Protein AF-0000000069859454 (afdb_homodimer)

InterPro domains:
  IPR001127 Phosphotransferase system, sugar-specific permease EIIA type 1 [PF00358] (13-136)
  IPR001127 Phosphotransferase system, sugar-specific permease EIIA type 1 [PS00371] (76-88)
  IPR001127 Phosphotransferase system, sugar-specific permease EIIA type 1 [PS51093] (30-134)
  IPR001127 Phosphotransferase system, sugar-specific permease EIIA type 1 [TIGR00830] (15-134)
  IPR011055 Duplicated hybrid motif [G3DSA:2.70.70.10] (3-159)
  IPR011055 Duplicated hybrid motif [SSF51261] (2-158)
  IPR050890 Phosphotransferase system EIIA component [PTHR45008] (7-153)

Solvent-accessible surface area (backbone atoms only — not comparable to full-atom values): 16640 Å² total; per-residue (Å²): 135,80,79,76,70,75,73,71,83,71,44,51,67,31,26,30,36,34,26,23,40,37,40,45,26,62,71,44,96,40,45,55,53,28,69,34,74,59,28,54,59,29,29,25,42,58,76,50,42,55,33,28,29,35,41,52,29,29,29,70,38,68,47,94,35,53,38,37,42,27,34,32,30,88,90,63,52,36,36,37,40,34,50,27,49,57,40,55,79,55,63,25,71,50,44,49,72,76,67,52,70,67,39,76,48,46,55,52,35,79,38,32,37,41,42,50,63,62,38,44,75,75,72,36,52,47,39,38,33,40,31,35,56,56,55,89,53,47,62,46,66,54,77,62,74,69,43,79,47,49,50,53,36,79,57,38,38,40,30,64,108,136,80,78,76,69,72,72,72,82,72,46,51,68,31,24,31,38,34,27,23,39,37,38,46,27,61,71,45,98,39,45,56,52,28,69,36,73,59,26,54,58,32,28,26,44,60,76,51,42,54,32,29,28,37,42,53,27,30,29,70,40,68,48,92,35,52,39,36,43,27,35,32,28,91,89,63,52,34,36,37,38,34,50,26,49,58,40,57,78,54,64,24,71,50,45,48,73,76,67,52,70,69,39,75,46,45,56,52,35,79,38,32,39,42,42,51,63,63,37,44,74,73,70,35,53,47,40,38,31,40,31,35,55,55,55,90,54,48,63,45,67,54,78,64,74,69,43,80,45,47,49,55,36,79,58,37,38,39,29,63,107

pLDDT: mean 94.21, std 13.08, range [32.59, 98.94]

Structure (mmCIF, N/CA/C/O backbone):
data_AF-0000000069859454-model_v1
#
loop_
_entity.id
_entity.type
_entity.pdbx_description
1 polymer 'PTS enzyme II, ABC component'
#
loop_
_atom_site.group_PDB
_atom_site.id
_atom_site.type_symbol
_atom_site.label_atom_id
_atom_site.label_alt_id
_atom_site.label_comp_id
_atom_site.label_asym_id
_atom_site.label_entity_id
_atom_site.label_seq_id
_atom_site.pdbx_PDB_ins_code
_atom_site.Cartn_x
_atom_site.Cartn_y
_atom_site.Cartn_z
_atom_site.occupancy
_atom_site.B_iso_or_equiv
_atom_site.auth_seq_id
_atom_site.auth_comp_id
_atom_site.auth_asym_id
_atom_site.auth_atom_id
_atom_site.pdbx_PDB_model_num
ATOM 1 N N . MET A 1 1 ? 9.961 46.844 -22.766 1 32.59 1 MET A N 1
ATOM 2 C CA . MET A 1 1 ? 10.711 45.688 -22.281 1 32.59 1 MET A CA 1
ATOM 3 C C . MET A 1 1 ? 9.914 44.938 -21.219 1 32.59 1 MET A C 1
ATOM 5 O O . MET A 1 1 ? 9.859 45.344 -20.062 1 32.59 1 MET A O 1
ATOM 9 N N . PHE A 1 2 ? 8.664 44.438 -21.469 1 39 2 PHE A N 1
ATOM 10 C CA . PHE A 1 2 ? 7.574 43.812 -20.719 1 39 2 PHE A CA 1
ATOM 11 C C . PHE A 1 2 ? 8.031 42.531 -20.031 1 39 2 PHE A C 1
ATOM 13 O O . PHE A 1 2 ? 8.43 41.594 -20.703 1 39 2 PHE A O 1
ATOM 20 N N . ASN A 1 3 ? 8.703 42.656 -18.891 1 39.91 3 ASN A N 1
ATOM 21 C CA . ASN A 1 3 ? 9.109 41.562 -18.016 1 39.91 3 ASN A CA 1
ATOM 22 C C . ASN A 1 3 ? 7.992 40.531 -17.859 1 39.91 3 ASN A C 1
ATOM 24 O O . ASN A 1 3 ? 6.977 40.812 -17.203 1 39.91 3 ASN A O 1
ATOM 28 N N . PHE A 1 4 ? 7.559 39.719 -18.922 1 41.84 4 PHE A N 1
ATOM 29 C CA . PHE A 1 4 ? 6.754 38.5 -18.859 1 41.84 4 PHE A CA 1
ATOM 30 C C . PHE A 1 4 ? 7.102 37.688 -17.609 1 41.84 4 PHE A C 1
ATOM 32 O O . PHE A 1 4 ? 8.172 37.094 -17.547 1 41.84 4 PHE A O 1
ATOM 39 N N . PHE A 1 5 ? 7.113 38.219 -16.422 1 35.72 5 PHE A N 1
ATOM 40 C CA . PHE A 1 5 ? 7.227 37.406 -15.203 1 35.72 5 PHE A CA 1
ATOM 41 C C . PHE A 1 5 ? 6.344 36.188 -15.281 1 35.72 5 PHE A C 1
ATOM 43 O O . PHE A 1 5 ? 5.117 36.281 -15.227 1 35.72 5 PHE A O 1
ATOM 50 N N . LYS A 1 6 ? 6.566 35.188 -16.219 1 42.38 6 LYS A N 1
ATOM 51 C CA . LYS A 1 6 ? 5.988 33.844 -16.141 1 42.38 6 LYS A CA 1
ATOM 52 C C . LYS A 1 6 ? 5.656 33.469 -14.695 1 42.38 6 LYS A C 1
ATOM 54 O O . LYS A 1 6 ? 6.555 33.344 -13.867 1 42.38 6 LYS A O 1
ATOM 59 N N . LYS A 1 7 ? 4.633 34.125 -14.086 1 43.56 7 LYS A N 1
ATOM 60 C CA . LYS A 1 7 ? 4.066 33.625 -12.836 1 43.56 7 LYS A CA 1
ATOM 61 C C . LYS A 1 7 ? 4.344 32.125 -12.664 1 43.56 7 LYS A C 1
ATOM 63 O O . LYS A 1 7 ? 3.955 31.328 -13.508 1 43.56 7 LYS A O 1
ATOM 68 N N . LYS A 1 8 ? 5.355 31.766 -12.086 1 48.06 8 LYS A N 1
ATOM 69 C CA . LYS A 1 8 ? 5.84 30.438 -11.742 1 48.06 8 LYS A CA 1
ATOM 70 C C . LYS A 1 8 ? 4.715 29.562 -11.18 1 48.06 8 LYS A C 1
ATOM 72 O O . LYS A 1 8 ? 4.078 29.938 -10.188 1 48.06 8 LYS A O 1
ATOM 77 N N . ASN A 1 9 ? 3.824 29.031 -11.969 1 52.88 9 ASN A N 1
ATOM 78 C CA . ASN A 1 9 ? 2.83 28.016 -11.664 1 52.88 9 ASN A CA 1
ATOM 79 C C . ASN A 1 9 ? 3.23 27.188 -10.445 1 52.88 9 ASN A C 1
ATOM 81 O O . ASN A 1 9 ? 4.039 26.266 -10.555 1 52.88 9 ASN A O 1
ATOM 85 N N . LYS A 1 10 ? 3.137 27.812 -9.227 1 72.81 10 LYS A N 1
ATOM 86 C CA . LYS A 1 10 ? 3.658 27.266 -7.973 1 72.81 10 LYS A CA 1
ATOM 87 C C . LYS A 1 10 ? 2.928 25.984 -7.582 1 72.81 10 LYS A C 1
ATOM 89 O O . LYS A 1 10 ? 1.707 25.891 -7.723 1 72.81 10 LYS A O 1
ATOM 94 N N . GLY A 1 11 ? 3.451 24.828 -7.688 1 93 11 GLY A N 1
ATOM 95 C CA . GLY A 1 11 ? 2.943 23.531 -7.262 1 93 11 GLY A CA 1
ATOM 96 C C . GLY A 1 11 ? 2.082 23.609 -6.016 1 93 11 GLY A C 1
ATOM 97 O O . GLY A 1 11 ? 1.806 24.703 -5.512 1 93 11 GLY A O 1
ATOM 98 N N . LEU A 1 12 ? 1.34 22.688 -5.68 1 98 12 LEU A N 1
ATOM 99 C CA . LEU A 1 12 ? 0.535 22.578 -4.469 1 98 12 LEU A CA 1
ATOM 100 C C . LEU A 1 12 ? 1.422 22.391 -3.24 1 98 12 LEU A C 1
ATOM 102 O O . LEU A 1 12 ? 2.213 21.453 -3.18 1 98 12 LEU A O 1
ATOM 106 N N . GLU A 1 13 ? 1.278 23.297 -2.338 1 98.25 13 GLU A N 1
ATOM 107 C CA . GLU A 1 13 ? 2.002 23.156 -1.079 1 98.25 13 GLU A CA 1
ATOM 108 C C . GLU A 1 13 ? 1.323 22.141 -0.165 1 98.25 13 GLU A C 1
ATOM 110 O O . GLU A 1 13 ? 0.109 22.203 0.043 1 98.25 13 GLU A O 1
ATOM 115 N N . VAL A 1 14 ? 2.117 21.25 0.385 1 98.75 14 VAL A N 1
ATOM 116 C CA . VAL A 1 14 ? 1.673 20.281 1.372 1 98.75 14 VAL A CA 1
ATOM 117 C C . VAL A 1 14 ? 2.326 20.562 2.721 1 98.75 14 VAL A C 1
ATOM 119 O O . VAL A 1 14 ? 3.537 20.781 2.797 1 98.75 14 VAL A O 1
ATOM 122 N N . VAL A 1 15 ? 1.513 20.609 3.754 1 98.88 15 VAL A N 1
ATOM 123 C CA . VAL A 1 15 ? 2.037 21 5.059 1 98.88 15 VAL A CA 1
ATOM 124 C C . VAL A 1 15 ? 2.111 19.766 5.973 1 98.88 15 VAL A C 1
ATOM 126 O O . VAL A 1 15 ? 1.499 18.734 5.691 1 98.88 15 VAL A O 1
ATOM 129 N N . ALA A 1 16 ? 2.91 19.859 7.055 1 98.94 16 ALA A N 1
ATOM 130 C CA . ALA A 1 16 ? 3.07 18.797 8.039 1 98.94 16 ALA A CA 1
ATOM 131 C C . ALA A 1 16 ? 1.751 18.5 8.75 1 98.94 16 ALA A C 1
ATOM 133 O O . ALA A 1 16 ? 1.024 19.422 9.133 1 98.94 16 ALA A O 1
ATOM 134 N N . VAL A 1 17 ? 1.481 17.234 8.992 1 98.94 17 VAL A N 1
ATOM 135 C CA . VAL A 1 17 ? 0.189 16.844 9.539 1 98.94 17 VAL A CA 1
ATOM 136 C C . VAL A 1 17 ? 0.266 16.797 11.07 1 98.94 17 VAL A C 1
ATOM 138 O O . VAL A 1 17 ? -0.756 16.672 11.742 1 98.94 17 VAL A O 1
ATOM 141 N N . VAL A 1 18 ? 1.425 16.875 11.586 1 98.94 18 VAL A N 1
ATOM 142 C CA . VAL A 1 18 ? 1.638 16.812 13.031 1 98.94 18 VAL A CA 1
ATOM 143 C C . VAL A 1 18 ? 2.992 17.422 13.383 1 98.94 18 VAL A C 1
ATOM 145 O O . VAL A 1 18 ? 3.891 17.484 12.539 1 98.94 18 VAL A O 1
ATOM 148 N N . ASP A 1 19 ? 3.104 17.922 14.617 1 98.88 19 ASP A N 1
ATOM 149 C CA . ASP A 1 19 ? 4.426 18.297 15.109 1 98.88 19 ASP A CA 1
ATOM 150 C C . ASP A 1 19 ? 5.328 17.078 15.242 1 98.88 19 ASP A C 1
ATOM 152 O O . ASP A 1 19 ? 4.891 16.031 15.711 1 98.88 19 ASP A O 1
ATOM 156 N N . GLY A 1 20 ? 6.566 17.203 14.805 1 98.88 20 GLY A N 1
ATOM 157 C CA . GLY A 1 20 ? 7.469 16.078 15 1 98.88 20 GLY A CA 1
ATOM 158 C C . GLY A 1 20 ? 8.688 16.125 14.094 1 98.88 20 GLY A C 1
ATOM 159 O O . GLY A 1 20 ? 9.117 17.203 13.68 1 98.88 20 GLY A O 1
ATOM 160 N N . ASP A 1 21 ? 9.367 15 13.898 1 98.94 21 ASP A N 1
ATOM 161 C CA . ASP A 1 21 ? 10.547 14.875 13.047 1 98.94 21 ASP A CA 1
ATOM 162 C C . ASP A 1 21 ? 10.188 14.242 11.711 1 98.94 21 ASP A C 1
ATOM 164 O O . ASP A 1 21 ? 9.711 13.102 11.664 1 98.94 21 ASP A O 1
ATOM 168 N N . ILE A 1 22 ? 10.43 14.977 10.672 1 98.88 22 ILE A N 1
ATOM 169 C CA . ILE A 1 22 ? 10.008 14.555 9.344 1 98.88 22 ILE A CA 1
ATOM 170 C C . ILE A 1 22 ? 11.125 13.734 8.688 1 98.88 22 ILE A C 1
ATOM 172 O O . ILE A 1 22 ? 12.305 13.953 8.969 1 98.88 22 ILE A O 1
ATOM 176 N N . MET A 1 23 ? 10.742 12.758 7.84 1 98.81 23 MET A N 1
ATOM 177 C CA . MET A 1 23 ? 11.672 11.93 7.074 1 98.81 23 MET A CA 1
ATOM 178 C C . MET A 1 23 ? 11.086 11.586 5.707 1 98.81 23 MET A C 1
ATOM 180 O O . MET A 1 23 ? 9.867 11.602 5.523 1 98.81 23 MET A O 1
ATOM 184 N N . PRO A 1 24 ? 11.984 11.336 4.727 1 98.69 24 PRO A N 1
ATOM 185 C CA . PRO A 1 24 ? 11.461 10.805 3.461 1 98.69 24 PRO A CA 1
ATOM 186 C C . PRO A 1 24 ? 10.711 9.492 3.635 1 98.69 24 PRO A C 1
ATOM 188 O O . PRO A 1 24 ? 11.023 8.719 4.543 1 98.69 24 PRO A O 1
ATOM 191 N N . ILE A 1 25 ? 9.695 9.281 2.77 1 98.44 25 ILE A N 1
ATOM 192 C CA . ILE A 1 25 ? 8.867 8.086 2.875 1 98.44 25 ILE A CA 1
ATOM 193 C C . ILE A 1 25 ? 9.742 6.836 2.742 1 98.44 25 ILE A C 1
ATOM 195 O O . ILE A 1 25 ? 9.438 5.793 3.32 1 98.44 25 ILE A O 1
ATOM 199 N N . THR A 1 26 ? 10.883 6.898 2.055 1 96.81 26 THR A N 1
ATOM 200 C CA . THR A 1 26 ? 11.797 5.785 1.831 1 96.81 26 THR A CA 1
ATOM 201 C C . THR A 1 26 ? 12.43 5.332 3.143 1 96.81 26 THR A C 1
ATOM 203 O O . THR A 1 26 ? 13.008 4.246 3.219 1 96.81 26 THR A O 1
ATOM 206 N N . ASP A 1 27 ? 12.328 6.129 4.191 1 97 27 ASP A N 1
ATOM 207 C CA . ASP A 1 27 ? 12.906 5.801 5.488 1 97 27 ASP A CA 1
ATOM 208 C C . ASP A 1 27 ? 11.906 5.055 6.367 1 97 27 ASP A C 1
ATOM 210 O O . ASP A 1 27 ? 12.258 4.578 7.445 1 97 27 ASP A O 1
ATOM 214 N N . VAL A 1 28 ? 10.633 4.973 5.922 1 96.56 28 VAL A N 1
ATOM 215 C CA . VAL A 1 28 ? 9.609 4.27 6.684 1 96.56 28 VAL A CA 1
ATOM 216 C C . VAL A 1 28 ? 9.922 2.773 6.711 1 96.56 28 VAL A C 1
ATOM 218 O O . VAL A 1 28 ? 10.281 2.191 5.684 1 96.56 28 VAL A O 1
ATOM 221 N N . LYS A 1 29 ? 9.781 2.158 7.867 1 91.81 29 LYS A N 1
ATOM 222 C CA . LYS A 1 29 ? 10.133 0.749 8.031 1 91.81 29 LYS A CA 1
ATOM 223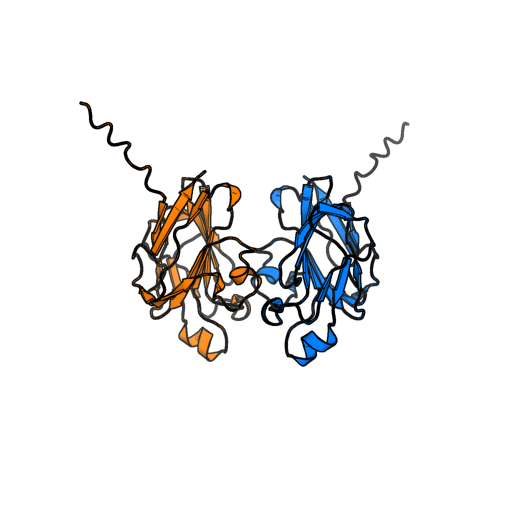 C C . LYS A 1 29 ? 8.977 -0.155 7.605 1 91.81 29 LYS A C 1
ATOM 225 O O . LYS A 1 29 ? 8.508 -0.984 8.391 1 91.81 29 LYS A O 1
ATOM 230 N N . ASP A 1 30 ? 8.547 0.008 6.52 1 93.56 30 ASP A N 1
ATOM 231 C CA . ASP A 1 30 ? 7.508 -0.777 5.863 1 93.56 30 ASP A CA 1
ATOM 232 C C . ASP A 1 30 ? 7.727 -0.825 4.355 1 93.56 30 ASP A C 1
ATOM 234 O O . ASP A 1 30 ? 7.848 0.216 3.705 1 93.56 30 ASP A O 1
ATOM 238 N N . ASP A 1 31 ? 7.684 -1.966 3.771 1 92.56 31 ASP A N 1
ATOM 239 C CA . ASP A 1 31 ? 8.078 -2.152 2.379 1 92.56 31 ASP A CA 1
ATOM 240 C C . ASP A 1 31 ? 7.156 -1.378 1.438 1 92.56 31 ASP A C 1
ATOM 242 O O . ASP A 1 31 ? 7.621 -0.749 0.485 1 92.56 31 ASP A O 1
ATOM 246 N N . VAL A 1 32 ? 5.883 -1.472 1.719 1 93.38 32 VAL A N 1
ATOM 247 C CA . VAL A 1 32 ? 4.914 -0.881 0.801 1 93.38 32 VAL A CA 1
ATOM 248 C C . VAL A 1 32 ? 5.129 0.628 0.722 1 93.38 32 VAL A C 1
ATOM 250 O O . VAL A 1 32 ? 5.129 1.206 -0.368 1 93.38 32 VAL A O 1
ATOM 253 N N . PHE A 1 33 ? 5.426 1.222 1.833 1 96.62 33 PHE A N 1
ATOM 254 C CA . PHE A 1 33 ? 5.652 2.662 1.865 1 96.62 33 PHE A CA 1
ATOM 255 C C . PHE A 1 33 ? 7.062 2.996 1.394 1 96.62 33 PHE A C 1
ATOM 257 O O . PHE A 1 33 ? 7.246 3.844 0.516 1 96.62 33 PHE A O 1
ATOM 264 N N . SER A 1 34 ? 8.062 2.338 1.865 1 95.31 34 SER A N 1
ATOM 265 C CA . SER A 1 34 ? 9.453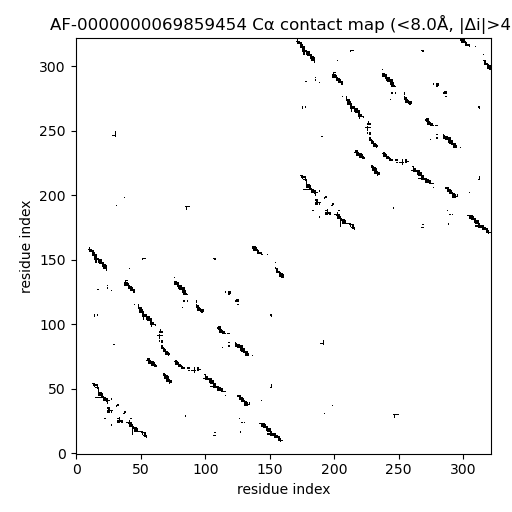 2.721 1.642 1 95.31 34 SER A CA 1
ATOM 266 C C . SER A 1 34 ? 9.844 2.566 0.175 1 95.31 34 SER A C 1
ATOM 268 O O . SER A 1 34 ? 10.742 3.254 -0.311 1 95.31 34 SER A O 1
ATOM 270 N N . THR A 1 35 ? 9.164 1.652 -0.513 1 93.19 35 THR A N 1
ATOM 271 C CA . THR A 1 35 ? 9.469 1.449 -1.925 1 93.19 35 THR A CA 1
ATOM 272 C C . THR A 1 35 ? 8.508 2.242 -2.805 1 93.19 35 THR A C 1
ATOM 274 O O . THR A 1 35 ? 8.531 2.111 -4.031 1 93.19 35 THR A O 1
ATOM 277 N N . LYS A 1 36 ? 7.605 2.951 -2.25 1 94.69 36 LYS A N 1
ATOM 278 C CA . LYS A 1 36 ? 6.664 3.852 -2.916 1 94.69 36 LYS A CA 1
ATOM 279 C C . LYS A 1 36 ? 5.68 3.074 -3.785 1 94.69 36 LYS A C 1
ATOM 281 O O . LYS A 1 36 ? 5.199 3.586 -4.797 1 94.69 36 LYS A O 1
ATOM 286 N N . MET A 1 37 ? 5.426 1.865 -3.342 1 91.31 37 MET A N 1
ATOM 287 C CA . MET A 1 37 ? 4.449 1.054 -4.066 1 91.31 37 MET A CA 1
ATOM 288 C C . MET A 1 37 ? 3.07 1.703 -4.031 1 91.31 37 MET A C 1
ATOM 290 O O . MET A 1 37 ? 2.311 1.605 -5 1 91.31 37 MET A O 1
ATOM 294 N N . LEU A 1 38 ? 2.789 2.365 -2.973 1 93.88 38 LEU A N 1
ATOM 295 C CA . LEU A 1 38 ? 1.51 3.053 -2.836 1 93.88 38 LEU A CA 1
ATOM 296 C C . LEU A 1 38 ? 1.586 4.465 -3.41 1 93.88 38 LEU A C 1
ATOM 298 O O . LEU A 1 38 ? 0.556 5.098 -3.65 1 93.88 38 LEU A O 1
ATOM 302 N N . GLY A 1 39 ? 2.721 4.945 -3.648 1 95.56 39 GLY A N 1
ATOM 303 C CA . GLY A 1 39 ? 2.961 6.316 -4.07 1 95.56 39 GLY A CA 1
ATOM 304 C C . GLY A 1 39 ? 4.062 7 -3.279 1 95.56 39 GLY A C 1
ATOM 305 O O . GLY A 1 39 ? 4.652 6.398 -2.379 1 95.56 39 GLY A O 1
ATOM 306 N N . ASP A 1 40 ? 4.371 8.328 -3.652 1 98.06 40 ASP A N 1
ATOM 307 C CA . ASP A 1 40 ? 5.422 9.117 -3.006 1 98.06 40 ASP A CA 1
ATOM 308 C C . ASP A 1 40 ? 4.859 9.914 -1.831 1 98.06 40 ASP A C 1
ATOM 310 O O . ASP A 1 40 ? 3.648 9.938 -1.611 1 98.06 40 ASP A O 1
ATOM 314 N N . GLY A 1 41 ? 5.758 10.445 -0.994 1 98.69 41 GLY A N 1
ATOM 315 C CA . GLY A 1 41 ? 5.328 11.211 0.162 1 98.69 41 GLY A CA 1
ATOM 316 C C . GLY A 1 41 ? 6.402 11.352 1.223 1 98.69 41 GLY A C 1
ATOM 317 O O . GLY A 1 41 ? 7.578 11.547 0.902 1 98.69 41 GLY A O 1
ATOM 318 N N . PHE A 1 42 ? 5.957 11.391 2.477 1 98.94 42 PHE A N 1
ATOM 319 C CA . PHE A 1 42 ? 6.848 11.555 3.621 1 98.94 42 PHE A CA 1
ATOM 320 C C . PHE A 1 42 ? 6.215 10.984 4.887 1 98.94 42 PHE A C 1
ATOM 322 O O . PHE A 1 42 ? 5.066 10.531 4.863 1 98.94 42 PHE A O 1
ATOM 329 N N . ALA A 1 43 ? 6.992 10.984 5.906 1 98.94 43 ALA A N 1
ATOM 330 C CA . ALA A 1 43 ? 6.496 10.57 7.215 1 98.94 43 ALA A CA 1
ATOM 331 C C . ALA A 1 43 ? 7.016 11.492 8.312 1 98.94 43 ALA A C 1
ATOM 333 O O . ALA A 1 43 ? 8.016 12.18 8.133 1 98.94 43 ALA A O 1
ATOM 334 N N . ILE A 1 44 ? 6.27 11.555 9.398 1 98.94 44 ILE A N 1
ATOM 335 C CA . ILE A 1 44 ? 6.664 12.352 10.547 1 98.94 44 ILE A CA 1
ATOM 336 C C . ILE A 1 44 ? 6.566 11.508 11.82 1 98.94 44 ILE A C 1
ATOM 338 O O . ILE A 1 44 ? 5.527 10.898 12.086 1 98.94 44 ILE A O 1
ATOM 342 N N . LYS A 1 45 ? 7.641 11.375 12.523 1 98.94 45 LYS A N 1
ATOM 343 C CA . LYS A 1 45 ? 7.57 10.883 13.898 1 98.94 45 LYS A CA 1
ATOM 344 C C . LYS A 1 45 ? 6.922 11.914 14.82 1 98.94 45 LYS A C 1
ATOM 346 O O . LYS A 1 45 ? 7.496 12.977 15.07 1 98.94 45 LYS A O 1
ATOM 351 N N . PRO A 1 46 ? 5.77 11.609 15.406 1 98.88 46 PRO A N 1
ATOM 352 C CA . PRO A 1 46 ? 4.969 12.648 16.047 1 98.88 46 PRO A CA 1
ATOM 353 C C . PRO A 1 46 ? 5.508 13.047 17.422 1 98.88 46 PRO A C 1
ATOM 355 O O . PRO A 1 46 ? 6.078 12.219 18.141 1 98.88 46 PRO A O 1
ATOM 358 N N . LYS A 1 47 ? 5.305 14.266 17.812 1 98.5 47 LYS A N 1
ATOM 359 C CA . LYS A 1 47 ? 5.574 14.805 19.141 1 98.5 47 LYS A CA 1
ATOM 360 C C . LYS A 1 47 ? 4.332 15.469 19.734 1 98.5 47 LYS A C 1
ATOM 362 O O . LYS A 1 47 ? 4.41 16.125 20.766 1 98.5 47 LYS A O 1
ATOM 367 N N . ASP A 1 48 ? 3.26 15.469 19 1 97.12 48 ASP A N 1
ATOM 368 C CA . ASP A 1 48 ? 1.948 15.969 19.406 1 97.12 48 ASP A CA 1
ATOM 369 C C . ASP A 1 48 ? 0.839 15.016 18.969 1 97.12 48 ASP A C 1
ATOM 371 O O . ASP A 1 48 ? 1.043 14.18 18.094 1 97.12 48 ASP A O 1
ATOM 375 N N . SER A 1 49 ? -0.326 15.148 19.594 1 98.31 49 SER A N 1
ATOM 376 C CA . SER A 1 49 ? -1.391 14.172 19.375 1 98.31 49 SER A CA 1
ATOM 377 C C . SER A 1 49 ? -2.355 14.633 18.297 1 98.31 49 SER A C 1
ATOM 379 O O . SER A 1 49 ? -3.164 13.852 17.797 1 98.31 49 SER A O 1
ATOM 381 N N . HIS A 1 50 ? -2.371 15.875 17.953 1 98.69 50 HIS A N 1
ATOM 382 C CA . HIS A 1 50 ? -3.334 16.375 16.969 1 98.69 50 HIS A CA 1
ATOM 383 C C . HIS A 1 50 ? -2.838 16.172 15.547 1 98.69 50 HIS A C 1
ATOM 385 O O . HIS A 1 50 ? -1.679 16.469 15.242 1 98.69 50 HIS A O 1
ATOM 391 N N . ILE A 1 51 ? -3.697 15.648 14.688 1 98.94 51 ILE A N 1
ATOM 392 C CA . ILE A 1 51 ? -3.426 15.43 13.273 1 98.94 51 ILE A CA 1
ATOM 393 C C . ILE A 1 51 ? -4.16 16.484 12.438 1 98.94 51 ILE A C 1
ATOM 395 O O . ILE A 1 51 ? -5.359 16.703 12.617 1 98.94 51 ILE A O 1
ATOM 399 N N . TYR A 1 52 ? -3.482 17.094 11.5 1 98.94 52 TYR A N 1
ATOM 400 C CA . TYR A 1 52 ? -4.035 18.219 10.75 1 98.94 52 TYR A CA 1
ATOM 401 C C . TYR A 1 52 ? -4.086 17.906 9.258 1 98.94 52 TYR A C 1
ATOM 403 O O . TYR A 1 52 ? -3.32 17.078 8.766 1 98.94 52 TYR A O 1
ATOM 411 N N . ALA A 1 53 ? -5 18.531 8.57 1 98.94 53 ALA A N 1
ATOM 412 C CA . ALA A 1 53 ? -5.102 18.391 7.121 1 98.94 53 ALA A CA 1
ATOM 413 C C . ALA A 1 53 ? -3.867 18.969 6.43 1 98.94 53 ALA A C 1
ATOM 415 O O . ALA A 1 53 ? -3.473 20.109 6.688 1 98.94 53 ALA A O 1
ATOM 416 N N . PRO A 1 54 ? -3.287 18.188 5.547 1 98.94 54 PRO A N 1
ATOM 417 C CA . PRO A 1 54 ? -2.086 18.688 4.867 1 98.94 54 PRO A CA 1
ATOM 418 C C . PRO A 1 54 ? -2.412 19.594 3.682 1 98.94 54 PRO A C 1
ATOM 420 O O . PRO A 1 54 ? -1.525 20.266 3.158 1 98.94 54 PRO A O 1
ATOM 423 N N . VAL A 1 55 ? -3.602 19.609 3.273 1 98.88 55 VAL A N 1
ATOM 424 C CA . VAL A 1 55 ? -4.082 20.344 2.111 1 98.88 55 VAL A CA 1
ATOM 425 C C . VAL A 1 55 ? -5.562 20.672 2.287 1 98.88 55 VAL A C 1
ATOM 427 O O . VAL A 1 55 ? -6.23 20.109 3.16 1 98.88 55 VAL A O 1
ATOM 430 N N . ASP A 1 56 ? -5.984 21.609 1.435 1 98.88 56 ASP A N 1
ATOM 431 C CA . ASP A 1 56 ? -7.426 21.734 1.229 1 98.88 56 ASP A CA 1
ATOM 432 C C . ASP A 1 56 ? -7.977 20.547 0.447 1 98.88 56 ASP A C 1
ATOM 434 O O . ASP A 1 56 ? -7.355 20.078 -0.513 1 98.88 56 ASP A O 1
ATOM 438 N N . GLY A 1 57 ? -9.188 20.062 0.865 1 98.81 57 GLY A N 1
ATOM 439 C CA . GLY A 1 57 ? -9.773 18.984 0.087 1 98.81 57 GLY A CA 1
ATOM 440 C C . GLY A 1 57 ? -11.023 18.406 0.72 1 98.81 57 GLY A C 1
ATOM 441 O O . GLY A 1 57 ? -11.664 19.047 1.554 1 98.81 57 GLY A O 1
ATOM 442 N N . THR A 1 58 ? -11.406 17.266 0.244 1 98.94 58 THR A N 1
ATOM 443 C CA . THR A 1 58 ? -12.562 16.516 0.729 1 98.94 58 THR A CA 1
ATOM 444 C C . THR A 1 58 ? -12.125 15.18 1.326 1 98.94 58 THR A C 1
ATOM 446 O O . THR A 1 58 ? -11.289 14.484 0.753 1 98.94 58 THR A O 1
ATOM 449 N N . ILE A 1 59 ? -12.695 14.836 2.549 1 98.88 59 ILE A N 1
ATOM 450 C CA . ILE A 1 59 ? -12.461 13.523 3.137 1 98.88 59 ILE A CA 1
ATOM 451 C C . ILE A 1 59 ? -13.109 12.445 2.271 1 98.88 59 ILE A C 1
ATOM 453 O O . ILE A 1 59 ? -14.328 12.43 2.109 1 98.88 59 ILE A O 1
ATOM 457 N N . THR A 1 60 ? -12.273 11.578 1.739 1 97.94 60 THR A N 1
ATOM 458 C CA . THR A 1 60 ? -12.812 10.594 0.805 1 97.94 60 THR A CA 1
ATOM 459 C C . THR A 1 60 ? -12.875 9.211 1.449 1 97.94 60 THR A C 1
ATOM 461 O O . THR A 1 60 ? -13.633 8.344 1.002 1 97.94 60 THR A O 1
ATOM 464 N N . THR A 1 61 ? -12.055 8.953 2.432 1 95.25 61 THR A N 1
ATOM 465 C CA . THR A 1 61 ? -11.977 7.625 3.039 1 95.25 61 THR A CA 1
ATOM 466 C C . THR A 1 61 ? -11.742 7.734 4.543 1 95.25 61 THR A C 1
ATOM 468 O O . THR A 1 61 ? -10.875 8.492 4.984 1 95.25 61 THR A O 1
ATOM 471 N N . LEU A 1 62 ? -12.555 7.102 5.273 1 96.19 62 LEU A N 1
ATOM 472 C CA . LEU A 1 62 ? -12.367 6.84 6.695 1 96.19 62 LEU A CA 1
ATOM 473 C C . LEU A 1 62 ? -12.578 5.363 7.012 1 96.19 62 LEU A C 1
ATOM 475 O O . LEU A 1 62 ? -13.633 4.801 6.691 1 96.19 62 LEU A O 1
ATOM 479 N N . PHE A 1 63 ? -11.602 4.738 7.539 1 93 63 PHE A N 1
ATOM 480 C CA . PHE A 1 63 ? -11.719 3.332 7.898 1 93 63 PHE A CA 1
ATOM 481 C C . PHE A 1 63 ? -12.391 3.172 9.25 1 93 63 PHE A C 1
ATOM 483 O O . PHE A 1 63 ? -12.281 4.047 10.117 1 93 63 PHE A O 1
ATOM 490 N N . PRO A 1 64 ? -13.031 2.066 9.492 1 93.06 64 PRO A N 1
ATOM 491 C CA . PRO A 1 64 ? -13.688 1.828 10.773 1 93.06 64 PRO A CA 1
ATOM 492 C C . PRO A 1 64 ? -12.727 1.898 11.953 1 93.06 64 PRO A C 1
ATOM 494 O O . PRO A 1 64 ? -13.094 2.391 13.031 1 93.06 64 PRO A O 1
ATOM 497 N N . THR A 1 65 ? -11.492 1.524 11.773 1 95.25 65 THR A N 1
ATOM 498 C CA . THR A 1 65 ? -10.516 1.54 12.852 1 95.25 65 THR A CA 1
ATOM 499 C C . THR A 1 65 ? -9.852 2.91 12.961 1 95.25 65 THR A C 1
ATOM 501 O O . THR A 1 65 ? -9.039 3.143 13.859 1 95.25 65 THR A O 1
ATOM 504 N N . LYS A 1 66 ? -10.094 3.799 12.016 1 97.12 66 LYS A N 1
ATOM 505 C CA . LYS A 1 66 ? -9.711 5.207 12.031 1 97.12 66 LYS A CA 1
ATOM 506 C C . LYS A 1 66 ? -8.203 5.367 11.875 1 97.12 66 LYS A C 1
ATOM 508 O O . LYS A 1 66 ? -7.652 6.434 12.164 1 97.12 66 LYS A O 1
ATOM 513 N N . HIS A 1 67 ? -7.516 4.293 11.414 1 97.12 67 HIS A N 1
ATOM 514 C CA . HIS A 1 67 ? -6.059 4.328 11.383 1 97.12 67 HIS A CA 1
ATOM 515 C C . HIS A 1 67 ? -5.555 5.062 10.148 1 97.12 67 HIS A C 1
ATOM 517 O O . HIS A 1 67 ? -4.348 5.273 10 1 97.12 67 HIS A O 1
ATOM 523 N N . ALA A 1 68 ? -6.461 5.453 9.234 1 97.62 68 ALA A N 1
ATOM 524 C CA . ALA A 1 68 ? -6.07 6.172 8.023 1 97.62 68 ALA A CA 1
ATOM 525 C C . ALA A 1 68 ? -7.172 7.125 7.57 1 97.62 68 ALA A C 1
ATOM 527 O O . ALA A 1 68 ? -8.352 6.875 7.809 1 97.62 68 ALA A O 1
ATOM 528 N N . ILE A 1 69 ? -6.762 8.219 6.938 1 98.12 69 ILE A N 1
ATOM 529 C CA . ILE A 1 69 ? -7.668 9.242 6.414 1 98.12 69 ILE A CA 1
ATOM 530 C C . ILE A 1 69 ? -7.301 9.562 4.969 1 98.12 69 ILE A C 1
ATOM 532 O O . ILE A 1 69 ? -6.145 9.875 4.668 1 98.12 69 ILE A O 1
ATOM 536 N N . GLY A 1 70 ? -8.25 9.453 4.09 1 98.31 70 GLY A N 1
ATOM 537 C CA . GLY A 1 70 ? -8.055 9.844 2.703 1 98.31 70 GLY A CA 1
ATOM 538 C C . GLY A 1 70 ? -8.617 11.211 2.385 1 98.31 70 GLY A C 1
ATOM 539 O O . GLY A 1 70 ? -9.711 11.562 2.836 1 98.31 70 GLY A O 1
ATOM 540 N N . ILE A 1 71 ? -7.898 12 1.636 1 98.81 71 ILE A N 1
ATOM 541 C CA . ILE A 1 71 ? -8.312 13.336 1.229 1 98.81 71 ILE A CA 1
ATOM 542 C C . ILE A 1 71 ? -8.102 13.508 -0.273 1 98.81 71 ILE A C 1
ATOM 544 O O . ILE A 1 71 ? -7.078 13.078 -0.816 1 98.81 71 ILE A O 1
ATOM 548 N N . LYS A 1 72 ? -8.984 14.078 -0.906 1 98.75 72 LYS A N 1
ATOM 549 C CA . LYS A 1 72 ? -8.836 14.445 -2.311 1 98.75 72 LYS A CA 1
ATOM 550 C C . LYS A 1 72 ? -8.922 15.961 -2.494 1 98.75 72 LYS A C 1
ATOM 552 O O . LYS A 1 72 ? -9.836 16.609 -1.977 1 98.75 72 LYS A O 1
ATOM 557 N N . THR A 1 73 ? -7.988 16.516 -3.23 1 98.75 73 THR A N 1
ATOM 558 C CA . THR A 1 73 ? -7.965 17.953 -3.475 1 98.75 73 THR A CA 1
ATOM 559 C C . THR A 1 73 ? -8.852 18.312 -4.656 1 98.75 73 THR A C 1
ATOM 561 O O . THR A 1 73 ? -9.328 17.438 -5.379 1 98.75 73 THR A O 1
ATOM 564 N N . GLU A 1 74 ? -9.062 19.609 -4.805 1 97.25 74 GLU A N 1
ATOM 565 C CA . GLU A 1 74 ? -9.828 20.094 -5.945 1 97.25 74 GLU A CA 1
ATOM 566 C C . GLU A 1 74 ? -9.156 19.734 -7.266 1 97.25 74 GLU A C 1
ATOM 568 O O . GLU A 1 74 ? -9.828 19.438 -8.25 1 97.25 74 GLU A O 1
ATOM 573 N N . LYS A 1 75 ? -7.844 19.703 -7.277 1 96.06 75 LYS A N 1
ATOM 574 C CA . LYS A 1 75 ? -7.09 19.391 -8.492 1 96.06 75 LYS A CA 1
ATOM 575 C C . LYS A 1 75 ? -7.012 17.875 -8.719 1 96.06 75 LYS A C 1
ATOM 577 O O . LYS A 1 75 ? -6.387 17.422 -9.68 1 96.06 75 LYS A O 1
ATOM 582 N N . GLY A 1 76 ? -7.523 17.109 -7.824 1 97.44 76 GLY A N 1
ATOM 583 C CA . GLY A 1 76 ? -7.637 15.688 -8.062 1 97.44 76 GLY A CA 1
ATOM 584 C C . GLY A 1 76 ? -6.566 14.875 -7.359 1 97.44 76 GLY A C 1
ATOM 585 O O . GLY A 1 76 ? -6.551 13.641 -7.449 1 97.44 76 GLY A O 1
ATOM 586 N N . LEU A 1 77 ? -5.668 15.523 -6.68 1 98.25 77 LEU A N 1
ATOM 587 C CA . LEU A 1 77 ? -4.645 14.789 -5.949 1 98.25 77 LEU A CA 1
ATOM 588 C C . LEU A 1 77 ? -5.262 13.977 -4.812 1 98.25 77 LEU A C 1
ATOM 590 O O . LEU A 1 77 ? -6.066 14.508 -4.039 1 98.25 77 LEU A O 1
ATOM 594 N N . GLU A 1 78 ? -4.945 12.734 -4.719 1 97.88 78 GLU A N 1
ATOM 595 C CA . GLU A 1 78 ? -5.383 11.852 -3.643 1 97.88 78 GLU A CA 1
ATOM 596 C C . GLU A 1 78 ? -4.27 11.625 -2.625 1 97.88 78 GLU A C 1
ATOM 598 O O . GLU A 1 78 ? -3.182 11.172 -2.98 1 97.88 78 GLU A O 1
ATOM 603 N N . ILE A 1 79 ? -4.59 11.938 -1.427 1 98.75 79 ILE A N 1
ATOM 604 C CA . ILE A 1 79 ? -3.635 11.82 -0.331 1 98.75 79 ILE A CA 1
ATOM 605 C C . ILE A 1 79 ? -4.172 10.859 0.727 1 98.75 79 ILE A C 1
ATOM 607 O O . ILE A 1 79 ? -5.359 10.898 1.062 1 98.75 79 ILE A O 1
ATOM 611 N N . LEU A 1 80 ? -3.33 10.016 1.198 1 98.62 80 LEU A N 1
ATOM 612 C CA . LEU A 1 80 ? -3.613 9.141 2.334 1 98.62 80 LEU A CA 1
ATOM 613 C C . LEU A 1 80 ? -2.732 9.5 3.525 1 98.62 80 LEU A C 1
ATOM 615 O O . LEU A 1 80 ? -1.512 9.609 3.389 1 98.62 80 LEU A O 1
ATOM 619 N N . ILE A 1 81 ? -3.348 9.789 4.605 1 98.81 81 ILE A N 1
ATOM 620 C CA . ILE A 1 81 ? -2.65 9.914 5.879 1 98.81 81 ILE A CA 1
ATOM 621 C C . ILE A 1 81 ? -2.787 8.609 6.668 1 98.81 81 ILE A C 1
ATOM 623 O O . ILE A 1 81 ? -3.881 8.266 7.129 1 98.81 81 ILE A O 1
ATOM 627 N N . HIS A 1 82 ? -1.754 7.871 6.758 1 98.56 82 HIS A N 1
ATOM 628 C CA . HIS A 1 82 ? -1.707 6.621 7.508 1 98.56 82 HIS A CA 1
ATOM 629 C C . HIS A 1 82 ? -1.087 6.828 8.883 1 98.56 82 HIS A C 1
ATOM 631 O O . HIS A 1 82 ? 0.046 7.305 8.992 1 98.56 82 HIS A O 1
ATOM 637 N N . LEU A 1 83 ? -1.816 6.516 9.945 1 98.5 83 LEU A N 1
ATOM 638 C CA . LEU A 1 83 ? -1.415 6.84 11.312 1 98.5 83 LEU A CA 1
ATOM 639 C C . LEU A 1 83 ? -0.804 5.625 12 1 98.5 83 LEU A C 1
ATOM 641 O O . LEU A 1 83 ? -1.513 4.855 12.656 1 98.5 83 LEU A O 1
ATOM 645 N N . GLY A 1 84 ? 0.523 5.57 11.93 1 97.75 84 GLY A N 1
ATOM 646 C CA . GLY A 1 84 ? 1.245 4.426 12.461 1 97.75 84 GLY A CA 1
ATOM 647 C C . GLY A 1 84 ? 1.299 3.252 11.5 1 97.75 84 GLY A C 1
ATOM 648 O O . GLY A 1 84 ? 0.73 3.312 10.414 1 97.75 84 GLY A O 1
ATOM 649 N N . LEU A 1 85 ? 2.133 2.307 11.867 1 96.5 85 LEU A N 1
ATOM 650 C CA . LEU A 1 85 ? 2.229 1.062 11.109 1 96.5 85 LEU A CA 1
ATOM 651 C C . LEU A 1 85 ? 1.594 -0.092 11.883 1 96.5 85 LEU A C 1
ATOM 653 O O . LEU A 1 85 ? 1.833 -0.251 13.078 1 96.5 85 LEU A O 1
ATOM 657 N N . ASP A 1 86 ? 0.728 -0.857 11.148 1 93.5 86 ASP A N 1
ATOM 658 C CA . ASP A 1 86 ? 0.039 -2.033 11.672 1 93.5 86 ASP A CA 1
ATOM 659 C C . ASP A 1 86 ? -0.914 -1.653 12.797 1 93.5 86 ASP A C 1
ATOM 661 O O . ASP A 1 86 ? -1.216 -2.477 13.664 1 93.5 86 ASP A O 1
ATOM 665 N N . THR A 1 87 ? -1.363 -0.449 12.789 1 96.69 87 THR A N 1
ATOM 666 C CA . THR A 1 87 ? -2.184 0.04 13.891 1 96.69 87 THR A CA 1
ATOM 667 C C . THR A 1 87 ? -3.639 -0.387 13.711 1 96.69 87 THR A C 1
ATOM 669 O O . THR A 1 87 ? -4.441 -0.269 14.641 1 96.69 87 THR A O 1
ATOM 672 N N . VAL A 1 88 ? -3.938 -0.911 12.539 1 94.88 88 VAL A N 1
ATOM 673 C CA . VAL A 1 88 ? -5.25 -1.518 12.344 1 94.88 88 VAL A CA 1
ATOM 674 C C . VAL A 1 88 ? -5.504 -2.555 13.438 1 94.88 88 VAL A C 1
ATOM 676 O O . VAL A 1 88 ? -6.645 -2.752 13.859 1 94.88 88 VAL A O 1
ATOM 679 N N . GLU A 1 89 ? -4.488 -3.164 13.93 1 92.94 89 GLU A N 1
ATOM 680 C CA . GLU A 1 89 ? -4.562 -4.215 14.938 1 92.94 89 GLU A CA 1
ATOM 681 C C . GLU A 1 89 ? -5.055 -3.66 16.266 1 92.94 89 GLU A C 1
ATOM 683 O O . GLU A 1 89 ? -5.469 -4.422 17.156 1 92.94 89 GLU A O 1
ATOM 688 N N . LEU A 1 90 ? -4.938 -2.381 16.484 1 96.5 90 LEU A N 1
ATOM 689 C CA . LEU A 1 90 ? -5.336 -1.754 17.75 1 96.5 90 LEU A CA 1
ATOM 690 C C . LEU A 1 90 ? -6.812 -1.368 17.719 1 96.5 90 LEU A C 1
ATOM 692 O O . LEU A 1 90 ? -7.32 -0.779 18.672 1 96.5 90 LEU A O 1
ATOM 696 N N . GLU A 1 91 ? -7.484 -1.601 16.625 1 94.94 91 GLU A N 1
ATOM 697 C CA . GLU A 1 91 ? -8.938 -1.584 16.469 1 94.94 91 GLU A CA 1
ATOM 698 C C . GLU A 1 91 ? -9.516 -0.229 16.859 1 94.94 91 GLU A C 1
ATOM 700 O O . GLU A 1 91 ? -10.562 -0.161 17.516 1 94.94 91 GLU A O 1
ATOM 705 N N . GLY A 1 92 ? -8.852 0.768 16.641 1 97.56 92 GLY A N 1
ATOM 706 C CA . GLY A 1 92 ? -9.398 2.109 16.781 1 97.56 92 GLY A CA 1
ATOM 707 C C . GLY A 1 92 ? -9.094 2.738 18.125 1 97.56 92 GLY A C 1
ATOM 708 O O . GLY A 1 92 ? -9.312 3.934 18.328 1 97.56 92 GLY A O 1
ATOM 709 N N . ALA A 1 93 ? -8.461 2.033 19 1 97.81 93 ALA A N 1
ATOM 710 C CA . ALA A 1 93 ? -8.281 2.459 20.375 1 97.81 93 ALA A CA 1
ATOM 711 C C . ALA A 1 93 ? -7.477 3.754 20.453 1 97.81 93 ALA A C 1
ATOM 713 O O . ALA A 1 93 ? -7.809 4.656 21.234 1 97.81 93 ALA A O 1
ATOM 714 N N . PRO A 1 94 ? -6.465 3.979 19.688 1 98.62 94 PRO A N 1
ATOM 715 C CA . PRO A 1 94 ? -5.637 5.176 19.859 1 98.62 94 PRO A CA 1
ATOM 716 C C . PRO A 1 94 ? -6.203 6.395 19.141 1 98.62 94 PRO A C 1
ATOM 718 O O . PRO A 1 94 ? -5.633 7.488 19.219 1 98.62 94 PRO A O 1
ATOM 721 N N . PHE A 1 95 ? -7.32 6.219 18.438 1 98.69 95 PHE A N 1
ATOM 722 C CA . PHE A 1 95 ? -7.668 7.266 17.484 1 98.69 95 PHE A CA 1
ATOM 723 C C . PHE A 1 95 ? -9.039 7.852 17.797 1 98.69 95 PHE A C 1
ATOM 725 O O . PHE A 1 95 ? -9.969 7.117 18.141 1 98.69 95 PHE A O 1
ATOM 732 N N . THR A 1 96 ? -9.172 9.148 17.75 1 98.5 96 THR A N 1
ATOM 733 C CA . THR A 1 96 ? -10.43 9.891 17.672 1 98.5 96 THR A CA 1
ATOM 734 C C . THR A 1 96 ? -10.477 10.734 16.406 1 98.5 96 THR A C 1
ATOM 736 O O . THR A 1 96 ? -9.555 11.5 16.125 1 98.5 96 THR A O 1
ATOM 739 N N . VAL A 1 97 ? -11.453 10.57 15.57 1 98.38 97 VAL A N 1
ATOM 740 C CA . VAL A 1 97 ? -11.578 11.32 14.32 1 98.38 97 VAL A CA 1
ATOM 741 C C . VAL A 1 97 ? -12.695 12.352 14.445 1 98.38 97 VAL A C 1
ATOM 743 O O . VAL A 1 97 ? -13.805 12.023 14.867 1 98.38 97 VAL A O 1
ATOM 746 N N . ASP A 1 98 ? -12.406 13.578 14.016 1 97.56 98 ASP A N 1
ATOM 747 C CA . ASP A 1 98 ? -13.312 14.703 14.219 1 97.56 98 ASP A CA 1
ATOM 748 C C . ASP A 1 98 ? -13.992 15.102 12.914 1 97.56 98 ASP A C 1
ATOM 750 O O . ASP A 1 98 ? -14.586 16.172 12.812 1 97.56 98 ASP A O 1
ATOM 754 N N . VAL A 1 99 ? -13.844 14.367 11.867 1 98.56 99 VAL A N 1
ATOM 755 C CA . VAL A 1 99 ? -14.43 14.641 10.562 1 98.56 99 VAL A CA 1
ATOM 756 C C . VAL A 1 99 ? -15.18 13.406 10.055 1 98.56 99 VAL A C 1
ATOM 758 O O . VAL A 1 99 ? -15.078 12.328 10.648 1 98.56 99 VAL A O 1
ATOM 761 N N . LYS A 1 100 ? -15.961 13.602 9.008 1 97.88 100 LYS A N 1
ATOM 762 C CA . LYS A 1 100 ? -16.688 12.516 8.352 1 97.88 100 LYS A CA 1
ATOM 763 C C . LYS A 1 100 ? -16.406 12.5 6.852 1 97.88 100 LYS A C 1
ATOM 765 O O . LYS A 1 100 ? -15.984 13.508 6.281 1 97.88 100 LYS A O 1
ATOM 770 N N . GLN A 1 101 ? -16.547 11.312 6.324 1 97.62 101 GLN A N 1
ATOM 771 C CA . GLN A 1 101 ? -16.453 11.227 4.871 1 97.62 101 GLN A CA 1
ATOM 772 C C . GLN A 1 101 ? -17.375 12.234 4.191 1 97.62 101 GLN A C 1
ATOM 774 O O . GLN A 1 101 ? -18.516 12.406 4.598 1 97.62 101 GLN A O 1
ATOM 779 N N . GLY A 1 102 ? -16.828 12.914 3.209 1 98.44 102 GLY A N 1
ATOM 780 C CA . GLY A 1 102 ? -17.578 13.922 2.488 1 98.44 102 GLY A CA 1
ATOM 781 C C . GLY A 1 102 ? -17.328 15.336 2.998 1 98.44 102 GLY A C 1
ATOM 782 O O . GLY A 1 102 ? -17.641 16.312 2.316 1 98.44 102 GLY A O 1
ATOM 783 N N . ASP A 1 103 ? -16.828 15.516 4.207 1 98.75 103 ASP A N 1
ATOM 784 C CA . ASP A 1 103 ? -16.516 16.828 4.754 1 98.75 103 ASP A CA 1
ATOM 785 C C . ASP A 1 103 ? -15.461 17.547 3.914 1 98.75 103 ASP A C 1
ATOM 787 O O . ASP A 1 103 ? -14.492 16.922 3.467 1 98.75 103 ASP A O 1
ATOM 791 N N . GLN A 1 104 ? -15.656 18.781 3.664 1 98.81 104 GLN A N 1
ATOM 792 C CA . GLN A 1 104 ? -14.586 19.641 3.172 1 98.81 104 GLN A CA 1
ATOM 793 C C . GLN A 1 104 ? -13.68 20.094 4.309 1 98.81 104 GLN A C 1
ATOM 795 O O . GLN A 1 104 ? -14.156 20.438 5.391 1 98.81 104 GLN A O 1
ATOM 800 N N . VAL A 1 105 ? -12.414 20.031 4.047 1 98.88 105 VAL A N 1
ATOM 801 C CA . VAL A 1 105 ? -11.461 20.453 5.066 1 98.88 105 VAL A CA 1
ATOM 802 C C . VAL A 1 105 ? -10.484 21.469 4.473 1 98.88 105 VAL A C 1
ATOM 804 O O . VAL A 1 105 ? -10.273 21.5 3.26 1 98.88 105 VAL A O 1
ATOM 807 N N . LYS A 1 106 ? -9.914 22.312 5.363 1 98.75 106 LYS A N 1
ATOM 808 C CA . LYS A 1 106 ? -8.898 23.297 4.992 1 98.75 106 LYS A CA 1
ATOM 809 C C . LYS A 1 106 ? -7.516 22.875 5.492 1 98.75 106 LYS A C 1
ATOM 811 O O . LYS A 1 106 ? -7.398 22.234 6.543 1 98.75 106 LYS A O 1
ATOM 816 N N . LYS A 1 107 ? -6.566 23.25 4.695 1 98.69 107 LYS A N 1
ATOM 817 C CA . LYS A 1 107 ? -5.176 23.078 5.105 1 98.69 107 LYS A CA 1
ATOM 818 C C . LYS A 1 107 ? -4.949 23.594 6.523 1 98.69 107 LYS A C 1
ATOM 820 O O . LYS A 1 107 ? -5.316 24.719 6.84 1 98.69 107 LYS A O 1
ATOM 825 N N . GLY A 1 108 ? -4.402 22.703 7.367 1 98.62 108 GLY A N 1
ATOM 826 C CA . GLY A 1 108 ? -4.113 23.109 8.734 1 98.62 108 GLY A CA 1
ATOM 827 C C . GLY A 1 108 ? -5.277 22.875 9.68 1 98.62 108 GLY A C 1
ATOM 828 O O . GLY A 1 108 ? -5.152 23.078 10.891 1 98.62 108 GLY A O 1
ATOM 829 N N . GLN A 1 109 ? -6.402 22.438 9.188 1 98.56 109 GLN A N 1
ATOM 830 C CA . GLN A 1 109 ? -7.566 22.141 10.016 1 98.56 109 GLN A CA 1
ATOM 831 C C . GLN A 1 109 ? -7.375 20.844 10.797 1 98.56 109 GLN A C 1
ATOM 833 O O . GLN A 1 109 ? -6.875 19.859 10.258 1 98.56 109 GLN A O 1
ATOM 838 N N . PRO A 1 110 ? -7.746 20.812 12.133 1 98.69 110 PRO A N 1
ATOM 839 C CA . PRO A 1 110 ? -7.699 19.547 12.867 1 98.69 110 PRO A CA 1
ATOM 840 C C . PRO A 1 110 ? -8.594 18.469 12.258 1 98.69 110 PRO A C 1
ATOM 842 O O . PRO A 1 110 ? -9.742 18.75 11.891 1 98.69 110 PRO A O 1
ATOM 845 N N . LEU A 1 111 ? -8.016 17.25 12.125 1 98.88 111 LEU A N 1
ATOM 846 C CA . LEU A 1 111 ? -8.758 16.125 11.555 1 98.88 111 LEU A CA 1
ATOM 847 C C . LEU A 1 111 ? -9.039 15.07 12.617 1 98.88 111 LEU A C 1
ATOM 849 O O . LEU A 1 111 ? -10.102 14.445 12.609 1 98.88 111 LEU A O 1
ATOM 853 N N . ALA A 1 112 ? -8.078 14.82 13.461 1 98.81 112 ALA A N 1
ATOM 854 C CA . ALA A 1 112 ? -8.094 13.695 14.391 1 98.81 112 ALA A CA 1
ATOM 855 C C . ALA A 1 112 ? -7.086 13.906 15.516 1 98.81 112 ALA A C 1
ATOM 857 O O . ALA A 1 112 ? -6.289 14.852 15.484 1 98.81 112 ALA A O 1
ATOM 858 N N . THR A 1 113 ? -7.23 13.078 16.531 1 98.75 113 THR A N 1
ATOM 859 C CA . THR A 1 113 ? -6.184 12.914 17.531 1 98.75 113 THR A CA 1
ATOM 860 C C . THR A 1 113 ? -5.688 11.477 17.578 1 98.75 113 THR A C 1
ATOM 862 O O . THR A 1 113 ? -6.449 10.539 17.312 1 98.75 113 THR A O 1
ATOM 865 N N . MET A 1 114 ? -4.402 11.312 17.812 1 98.75 114 MET A N 1
ATOM 866 C CA . MET A 1 114 ? -3.725 10.023 17.922 1 98.75 114 MET A CA 1
ATOM 867 C C . MET A 1 114 ? -2.941 9.93 19.234 1 98.75 114 MET A C 1
ATOM 869 O O . MET A 1 114 ? -2.107 10.789 19.516 1 98.75 114 MET A O 1
ATOM 873 N N . ASP A 1 115 ? -3.285 8.922 19.984 1 98.75 115 ASP A N 1
ATOM 874 C CA . ASP A 1 115 ? -2.502 8.602 21.172 1 98.75 115 ASP A CA 1
ATOM 875 C C . ASP A 1 115 ? -1.236 7.832 20.812 1 98.75 115 ASP A C 1
ATOM 877 O O . ASP A 1 115 ? -1.19 6.605 20.922 1 98.75 115 ASP A O 1
ATOM 881 N N . PHE A 1 116 ? -0.156 8.555 20.406 1 98.31 116 PHE A N 1
ATOM 882 C CA . PHE A 1 116 ? 1.029 7.906 19.859 1 98.31 116 PHE A CA 1
ATOM 883 C C . PHE A 1 116 ? 1.798 7.168 20.953 1 98.31 116 PHE A C 1
ATOM 885 O O . PHE A 1 116 ? 2.5 6.195 20.672 1 98.31 116 PHE A O 1
ATOM 892 N N . GLU A 1 117 ? 1.63 7.566 22.266 1 97.94 117 GLU A N 1
ATOM 893 C CA . GLU A 1 117 ? 2.252 6.824 23.359 1 97.94 117 GLU A CA 1
ATOM 894 C C . GLU A 1 117 ? 1.641 5.434 23.5 1 97.94 117 GLU A C 1
ATOM 896 O O . GLU A 1 117 ? 2.359 4.449 23.688 1 97.94 117 GLU A O 1
ATOM 901 N N . LEU A 1 118 ? 0.308 5.406 23.453 1 98.31 118 LEU A N 1
ATOM 902 C CA . LEU A 1 118 ? -0.359 4.109 23.484 1 98.31 118 LEU A CA 1
ATOM 903 C C . LEU A 1 118 ? 0.158 3.203 22.375 1 98.31 118 LEU A C 1
ATOM 905 O O . LEU A 1 118 ? 0.385 2.012 22.594 1 98.31 118 LEU A O 1
ATOM 909 N N . ILE A 1 119 ? 0.386 3.711 21.172 1 98.38 119 ILE A N 1
ATOM 910 C CA . ILE A 1 119 ? 0.858 2.957 20.016 1 98.38 119 ILE A CA 1
ATOM 911 C C . ILE A 1 119 ? 2.252 2.398 20.297 1 98.38 119 ILE A C 1
ATOM 913 O O . ILE A 1 119 ? 2.492 1.2 20.125 1 98.38 119 ILE A O 1
ATOM 917 N N . THR A 1 120 ? 3.16 3.246 20.781 1 98.12 120 THR A N 1
ATOM 918 C CA . THR A 1 120 ? 4.539 2.822 21 1 98.12 120 THR A CA 1
ATOM 919 C C . THR A 1 120 ? 4.621 1.867 22.188 1 98.12 120 THR A C 1
ATOM 921 O O . THR A 1 120 ? 5.434 0.939 22.188 1 98.12 120 THR A O 1
ATOM 924 N N . ASP A 1 121 ? 3.811 2.094 23.203 1 98.12 121 ASP A N 1
ATOM 925 C CA . ASP A 1 121 ? 3.779 1.21 24.359 1 98.12 121 ASP A CA 1
ATOM 926 C C . ASP A 1 121 ? 3.389 -0.21 23.969 1 98.12 121 ASP A C 1
ATOM 928 O O . ASP A 1 121 ? 3.801 -1.178 24.609 1 98.12 121 ASP A O 1
ATOM 932 N N . LYS A 1 122 ? 2.6 -0.355 22.938 1 97.25 122 LYS A N 1
ATOM 933 C CA . LYS A 1 122 ? 2.152 -1.661 22.469 1 97.25 122 LYS A CA 1
ATOM 934 C C . LYS A 1 122 ? 3.141 -2.25 21.453 1 97.25 122 LYS A C 1
ATOM 936 O O . LYS A 1 122 ? 2.936 -3.357 20.953 1 97.25 122 LYS A O 1
ATOM 941 N N . GLY A 1 123 ? 4.195 -1.535 21.141 1 96.62 123 GLY A N 1
ATOM 942 C CA . GLY A 1 123 ? 5.273 -2.064 20.328 1 96.62 123 GLY A CA 1
ATOM 943 C C . GLY A 1 123 ? 5.117 -1.736 18.859 1 96.62 123 GLY A C 1
ATOM 944 O O . GLY A 1 123 ? 5.832 -2.285 18.016 1 96.62 123 GLY A O 1
ATOM 945 N N . TYR A 1 124 ? 4.184 -0.848 18.5 1 96.38 124 TYR A N 1
ATOM 946 C CA . TYR A 1 124 ? 3.953 -0.479 17.109 1 96.38 124 TYR A CA 1
ATOM 947 C C . TYR A 1 124 ? 4.664 0.826 16.766 1 96.38 124 TYR A C 1
ATOM 949 O O . TYR A 1 124 ? 5.047 1.584 17.672 1 96.38 124 TYR A O 1
ATOM 957 N N . ASP A 1 125 ? 4.918 1.013 15.469 1 97.31 125 ASP A N 1
ATOM 958 C CA . ASP A 1 125 ? 5.48 2.256 14.945 1 97.31 125 ASP A CA 1
ATOM 959 C C . ASP A 1 125 ? 4.414 3.344 14.852 1 97.31 125 ASP A C 1
ATOM 961 O O . ASP A 1 125 ? 3.332 3.115 14.312 1 97.31 125 ASP A O 1
ATOM 965 N N . ASP A 1 126 ? 4.668 4.555 15.391 1 98.56 126 ASP A N 1
ATOM 966 C CA . ASP A 1 126 ? 3.66 5.605 15.469 1 98.56 126 ASP A CA 1
ATOM 967 C C . ASP A 1 126 ? 3.855 6.641 14.367 1 98.56 126 ASP A C 1
ATOM 969 O O . ASP A 1 126 ? 3.227 7.699 14.383 1 98.56 126 ASP A O 1
ATOM 973 N N . SER A 1 127 ? 4.703 6.395 13.383 1 98.69 127 SER A N 1
ATOM 974 C CA . SER A 1 127 ? 4.949 7.359 12.312 1 98.69 127 SER A CA 1
ATOM 975 C C . SER A 1 127 ? 3.656 7.746 11.609 1 98.69 127 SER A C 1
ATOM 977 O O . SER A 1 127 ? 2.812 6.891 11.336 1 98.69 127 SER A O 1
ATOM 979 N N . CYS A 1 128 ? 3.459 9.023 11.359 1 98.88 128 CYS A N 1
ATOM 980 C CA . CYS A 1 128 ? 2.363 9.531 10.539 1 98.88 128 CYS A CA 1
ATOM 981 C C . CYS A 1 128 ? 2.791 9.664 9.086 1 98.88 128 CYS A C 1
ATOM 983 O O . CYS A 1 128 ? 3.561 10.57 8.742 1 98.88 128 CYS A O 1
ATOM 985 N N . ILE A 1 129 ? 2.254 8.828 8.219 1 98.81 129 ILE A N 1
ATOM 986 C CA . ILE A 1 129 ? 2.725 8.742 6.84 1 98.81 129 ILE A CA 1
ATOM 987 C C . ILE A 1 129 ? 1.746 9.469 5.914 1 98.81 129 ILE A C 1
ATOM 989 O O . ILE A 1 129 ? 0.534 9.25 5.996 1 98.81 129 ILE A O 1
ATOM 993 N N . VAL A 1 130 ? 2.234 10.359 5.145 1 98.94 130 VAL A N 1
ATOM 994 C CA . VAL A 1 130 ? 1.478 11.07 4.121 1 98.94 130 VAL A CA 1
ATOM 995 C C . VAL A 1 130 ? 1.918 10.602 2.734 1 98.94 130 VAL A C 1
ATOM 997 O O . VAL A 1 130 ? 3.086 10.75 2.367 1 98.94 130 VAL A O 1
ATOM 1000 N N . VAL A 1 131 ? 0.993 10.008 2.023 1 98.69 131 VAL A N 1
ATOM 1001 C CA . VAL A 1 131 ? 1.362 9.422 0.739 1 98.69 131 VAL A CA 1
ATOM 1002 C C . VAL A 1 131 ? 0.404 9.906 -0.346 1 98.69 131 VAL A C 1
ATOM 1004 O O . VAL A 1 131 ? -0.806 9.984 -0.122 1 98.69 131 VAL A O 1
ATOM 1007 N N . TYR A 1 132 ? 0.952 10.32 -1.507 1 98.5 132 TYR A N 1
ATOM 1008 C CA . TYR A 1 132 ? 0.183 10.625 -2.709 1 98.5 132 TYR A CA 1
ATOM 1009 C C . TYR A 1 132 ? -0.108 9.359 -3.506 1 98.5 132 TYR A C 1
ATOM 1011 O O . TYR A 1 132 ? 0.8 8.766 -4.09 1 98.5 132 TYR A O 1
ATOM 1019 N N . THR A 1 133 ? -1.381 9.031 -3.707 1 96 133 THR A N 1
ATOM 1020 C CA . THR A 1 133 ? -1.668 7.664 -4.125 1 96 133 THR A CA 1
ATOM 1021 C C . THR A 1 133 ? -1.991 7.613 -5.617 1 96 133 THR A C 1
ATOM 1023 O O . THR A 1 133 ? -2.064 6.531 -6.203 1 96 133 THR A O 1
ATOM 1026 N N . ASN A 1 134 ? -2.203 8.711 -6.27 1 93.44 134 ASN A N 1
ATOM 1027 C CA . ASN A 1 134 ? -2.402 8.727 -7.715 1 93.44 134 ASN A CA 1
ATOM 1028 C C . ASN A 1 134 ? -1.302 9.516 -8.422 1 93.44 134 ASN A C 1
ATOM 1030 O O . ASN A 1 134 ? -1.549 10.602 -8.945 1 93.44 134 ASN A O 1
ATOM 1034 N N . MET A 1 135 ? -0.174 8.883 -8.602 1 94.19 135 MET A N 1
ATOM 1035 C CA . MET A 1 135 ? 1.05 9.523 -9.078 1 94.19 135 MET A CA 1
ATOM 1036 C C . MET A 1 135 ? 0.954 9.852 -10.562 1 94.19 135 MET A C 1
ATOM 1038 O O . MET A 1 135 ? 1.774 10.602 -11.094 1 94.19 135 MET A O 1
ATOM 1042 N N . ASP A 1 136 ? -0.026 9.32 -11.203 1 91 136 ASP A N 1
ATOM 1043 C CA . ASP A 1 136 ? -0.188 9.555 -12.633 1 91 136 ASP A CA 1
ATOM 1044 C C . ASP A 1 136 ? -0.424 11.031 -12.93 1 91 136 ASP A C 1
ATOM 1046 O O . ASP A 1 136 ? -0.163 11.492 -14.047 1 91 136 ASP A O 1
ATOM 1050 N N . ILE A 1 137 ? -0.867 11.836 -11.969 1 95.75 137 ILE A N 1
ATOM 1051 C CA . ILE A 1 137 ? -1.14 13.242 -12.227 1 95.75 137 ILE A CA 1
ATOM 1052 C C . ILE A 1 137 ? -0.011 14.102 -11.664 1 95.75 137 ILE A C 1
ATOM 1054 O O . ILE A 1 137 ? -0.045 15.328 -11.766 1 95.75 137 ILE A O 1
ATOM 1058 N N . VAL A 1 138 ? 0.998 13.508 -10.961 1 97.38 138 VAL A N 1
ATOM 1059 C CA . VAL A 1 138 ? 2.082 14.211 -10.273 1 97.38 138 VAL A CA 1
ATOM 1060 C C . VAL A 1 138 ? 3.322 14.234 -11.164 1 97.38 138 VAL A C 1
ATOM 1062 O O . VAL A 1 138 ? 3.848 13.188 -11.539 1 97.38 138 VAL A O 1
ATOM 1065 N N . LYS A 1 139 ? 3.797 15.375 -11.531 1 97.19 139 LYS A N 1
ATOM 1066 C CA . LYS A 1 139 ? 5.027 15.531 -12.297 1 97.19 139 LYS A CA 1
ATOM 1067 C C . LYS A 1 139 ? 6.258 15.367 -11.414 1 97.19 139 LYS A C 1
ATOM 1069 O O . LYS A 1 139 ? 7.207 14.68 -11.781 1 97.19 139 LYS A O 1
ATOM 1074 N N . SER A 1 140 ? 6.172 16.016 -10.281 1 97.5 140 SER A N 1
ATOM 1075 C CA . SER A 1 140 ? 7.297 15.938 -9.359 1 97.5 140 SER A CA 1
ATOM 1076 C C . SER A 1 140 ? 6.898 16.391 -7.957 1 97.5 140 SER A C 1
ATOM 1078 O O . SER A 1 140 ? 5.871 17.047 -7.781 1 97.5 140 SER A O 1
ATOM 1080 N N . VAL A 1 141 ? 7.652 15.938 -6.984 1 97.94 141 VAL A N 1
ATOM 1081 C CA . VAL A 1 141 ? 7.559 16.438 -5.617 1 97.94 141 VAL A CA 1
ATOM 1082 C C . VAL A 1 141 ? 8.93 16.922 -5.148 1 97.94 141 VAL A C 1
ATOM 1084 O O . VAL A 1 141 ? 9.953 16.328 -5.508 1 97.94 141 VAL A O 1
ATOM 1087 N N . THR A 1 142 ? 8.969 17.953 -4.359 1 98.06 142 THR A N 1
ATOM 1088 C CA . THR A 1 142 ? 10.25 18.422 -3.846 1 98.06 142 THR A CA 1
ATOM 1089 C C . THR A 1 142 ? 10.797 17.469 -2.789 1 98.06 142 THR A C 1
ATOM 1091 O O . THR A 1 142 ? 10.031 16.844 -2.059 1 98.06 142 THR A O 1
ATOM 1094 N N . PRO A 1 143 ? 12.109 17.359 -2.682 1 97.5 143 PRO A N 1
ATOM 1095 C CA . PRO A 1 143 ? 12.711 16.484 -1.677 1 97.5 143 PRO A CA 1
ATOM 1096 C C . PRO A 1 143 ? 12.398 16.922 -0.248 1 97.5 143 PRO A C 1
ATOM 1098 O O . PRO A 1 143 ? 12.164 18.109 -0.001 1 97.5 143 PRO A O 1
ATOM 1101 N N . ILE A 1 144 ? 12.352 15.945 0.635 1 97.81 144 ILE A N 1
ATOM 1102 C CA . ILE A 1 144 ? 12.148 16.203 2.057 1 97.81 144 ILE A CA 1
ATOM 1103 C C . ILE A 1 144 ? 13.492 16.469 2.732 1 97.81 144 ILE A C 1
ATOM 1105 O O . ILE A 1 144 ? 14.445 15.695 2.562 1 97.81 144 ILE A O 1
ATOM 1109 N N . GLU A 1 145 ? 13.539 17.547 3.434 1 95.69 145 GLU A N 1
ATOM 1110 C CA . GLU A 1 145 ? 14.656 17.812 4.336 1 95.69 145 GLU A CA 1
ATOM 1111 C C . GLU A 1 145 ? 14.352 17.312 5.746 1 95.69 145 GLU A C 1
ATOM 1113 O O . GLU A 1 145 ? 13.43 17.797 6.398 1 95.69 145 GLU A O 1
ATOM 1118 N N . LYS A 1 146 ? 15.203 16.375 6.156 1 98.19 146 LYS A N 1
ATOM 1119 C CA . LYS A 1 146 ? 14.969 15.82 7.484 1 98.19 146 LYS A CA 1
ATOM 1120 C C . LYS A 1 146 ? 15.117 16.891 8.562 1 98.19 146 LYS A C 1
ATOM 1122 O O . LYS A 1 146 ? 15.93 17.812 8.43 1 98.19 146 LYS A O 1
ATOM 1127 N N . GLY A 1 147 ? 14.328 16.719 9.688 1 98.19 147 GLY A N 1
ATOM 1128 C CA . GLY A 1 147 ? 14.398 17.625 10.82 1 98.19 147 GLY A CA 1
ATOM 1129 C C . GLY A 1 147 ? 13.062 17.812 11.516 1 98.19 147 GLY A C 1
ATOM 1130 O O . GLY A 1 147 ? 12.062 17.203 11.133 1 98.19 147 GLY A O 1
ATOM 1131 N N . ALA A 1 148 ? 13.117 18.688 12.523 1 98.69 148 ALA A N 1
ATOM 1132 C CA . ALA A 1 148 ? 11.906 19.016 13.273 1 98.69 148 ALA A CA 1
ATOM 1133 C C . ALA A 1 148 ? 10.969 19.891 12.445 1 98.69 148 ALA A C 1
ATOM 1135 O O . ALA A 1 148 ? 11.422 20.812 11.766 1 98.69 148 ALA A O 1
ATOM 1136 N N . VAL A 1 149 ? 9.695 19.578 12.508 1 98.81 149 VAL A N 1
ATOM 1137 C CA . VAL A 1 149 ? 8.688 20.406 11.859 1 98.81 149 VAL A CA 1
ATOM 1138 C C . VAL A 1 149 ? 7.523 20.641 12.812 1 98.81 149 VAL A C 1
ATOM 1140 O O . VAL A 1 149 ? 7.305 19.875 13.742 1 98.81 149 VAL A O 1
ATOM 1143 N N . GLU A 1 150 ? 6.797 21.75 12.594 1 98.62 150 GLU A N 1
ATOM 1144 C CA . GLU A 1 150 ? 5.52 22.031 13.242 1 98.62 150 GLU A CA 1
ATOM 1145 C C . GLU A 1 150 ? 4.352 21.766 12.297 1 98.62 150 GLU A C 1
ATOM 1147 O O . GLU A 1 150 ? 4.477 21.922 11.078 1 98.62 150 GLU A O 1
ATOM 1152 N N . HIS A 1 151 ? 3.373 21.312 12.969 1 97.88 151 HIS A N 1
ATOM 1153 C CA . HIS A 1 151 ? 2.201 21.125 12.125 1 97.88 151 HIS A CA 1
ATOM 1154 C C . HIS A 1 151 ? 1.918 22.375 11.289 1 97.88 151 HIS A C 1
ATOM 1156 O O . HIS A 1 151 ? 2.223 23.5 11.719 1 97.88 151 HIS A O 1
ATOM 1162 N N . SER A 1 152 ? 1.353 22.156 10.055 1 98 152 SER A N 1
ATOM 1163 C CA . SER A 1 152 ? 0.858 23.219 9.172 1 98 152 SER A CA 1
ATOM 1164 C C . SER A 1 152 ? 2.008 24.016 8.562 1 98 152 SER A C 1
ATOM 1166 O O . SER A 1 152 ? 1.782 24.984 7.848 1 98 152 SER A O 1
ATOM 1168 N N . GLN A 1 153 ? 3.236 23.625 8.883 1 97.88 153 GLN A N 1
ATOM 1169 C CA . GLN A 1 153 ? 4.414 24.125 8.172 1 97.88 153 GLN A CA 1
ATOM 1170 C C . GLN A 1 153 ? 4.535 23.469 6.797 1 97.88 153 GLN A C 1
ATOM 1172 O O . GLN A 1 153 ? 4.336 22.266 6.66 1 97.88 153 GLN A O 1
ATOM 1177 N N . THR A 1 154 ? 4.836 24.312 5.746 1 98.38 154 THR A N 1
ATOM 1178 C CA . THR A 1 154 ? 5.043 23.719 4.426 1 98.38 154 THR A CA 1
ATOM 1179 C C . THR A 1 154 ? 6.254 22.797 4.434 1 98.38 154 THR A C 1
ATOM 1181 O O . THR A 1 154 ? 7.34 23.188 4.871 1 98.38 154 THR A O 1
ATOM 1184 N N . VAL A 1 155 ? 6.074 21.562 3.941 1 98.62 155 VAL A N 1
ATOM 1185 C CA . VAL A 1 155 ? 7.188 20.609 4.008 1 98.62 155 VAL A CA 1
ATOM 1186 C C . VAL A 1 155 ? 7.469 20.047 2.621 1 98.62 155 VAL A C 1
ATOM 1188 O O . VAL A 1 155 ? 8.531 19.469 2.383 1 98.62 155 VAL A O 1
ATOM 1191 N N . GLN A 1 156 ? 6.582 20.141 1.709 1 98.31 156 GLN A N 1
ATOM 1192 C CA . GLN A 1 156 ? 6.754 19.609 0.36 1 98.31 156 GLN A CA 1
ATOM 1193 C C . GLN A 1 156 ? 5.871 20.344 -0.639 1 98.31 156 GLN A C 1
ATOM 1195 O O . GLN A 1 156 ? 4.855 20.938 -0.261 1 98.31 156 GLN A O 1
ATOM 1200 N N . THR A 1 157 ? 6.25 20.438 -1.869 1 98.31 157 THR A N 1
ATOM 1201 C CA . THR A 1 157 ? 5.469 20.969 -2.975 1 98.31 157 THR A CA 1
ATOM 1202 C C . THR A 1 157 ? 5.254 19.922 -4.055 1 98.31 157 THR A C 1
ATOM 1204 O O . THR A 1 157 ? 6.191 19.219 -4.441 1 98.31 157 THR A O 1
ATOM 1207 N N . VAL A 1 158 ? 4.043 19.766 -4.512 1 98.44 158 VAL A N 1
ATOM 1208 C CA . VAL A 1 158 ? 3.68 18.828 -5.566 1 98.44 158 VAL A CA 1
ATOM 1209 C C . VAL A 1 158 ? 3.43 19.594 -6.867 1 98.44 158 VAL A C 1
ATOM 1211 O O . VAL A 1 158 ? 2.604 20.5 -6.914 1 98.44 158 VAL A O 1
ATOM 1214 N N . GLU A 1 159 ? 4.16 19.25 -7.852 1 97.81 159 GLU A N 1
ATOM 1215 C CA . GLU A 1 159 ? 3.906 19.766 -9.195 1 97.81 159 GLU A CA 1
ATOM 1216 C C . GLU A 1 159 ? 3.096 18.766 -10.016 1 97.81 159 GLU A C 1
ATOM 1218 O O . GLU A 1 159 ? 3.354 17.562 -9.977 1 97.81 159 GLU A O 1
ATOM 1223 N N . PHE A 1 160 ? 2.191 19.344 -10.781 1 96.62 160 PHE A N 1
ATOM 1224 C CA . PHE A 1 160 ? 1.303 18.5 -11.562 1 96.62 160 PHE A CA 1
ATOM 1225 C C . PHE A 1 160 ? 1.749 18.438 -13.016 1 96.62 160 PHE A C 1
ATOM 1227 O O . PHE A 1 160 ? 2.479 19.312 -13.484 1 96.62 160 PHE A O 1
ATOM 1234 N N . ASN A 1 161 ? 1.346 17.391 -13.75 1 93.69 161 ASN A N 1
ATOM 1235 C CA . ASN A 1 161 ? 1.633 17.203 -15.164 1 93.69 161 ASN A CA 1
ATOM 1236 C C . ASN A 1 161 ? 0.97 18.297 -16.016 1 93.69 161 ASN A C 1
ATOM 1238 O O . ASN A 1 161 ? -0.074 18.828 -15.64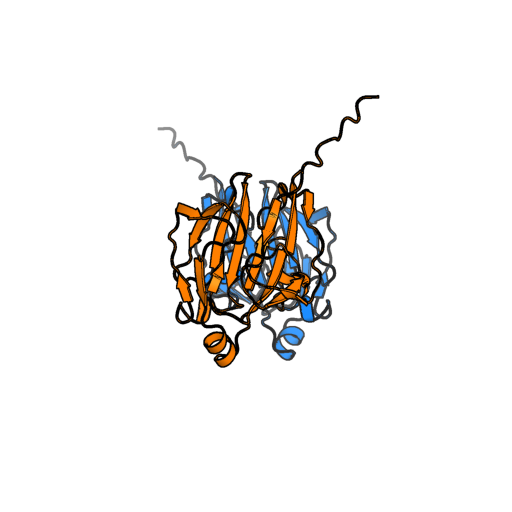1 1 93.69 161 ASN A O 1
ATOM 1242 N N . MET B 1 1 ? -37.125 -22.906 -30.359 1 33.03 1 MET B N 1
ATOM 1243 C CA . MET B 1 1 ? -36.844 -22.578 -28.969 1 33.03 1 MET B CA 1
ATOM 1244 C C . MET B 1 1 ? -35.344 -22.5 -28.719 1 33.03 1 MET B C 1
ATOM 1246 O O . MET B 1 1 ? -34.688 -23.516 -28.594 1 33.03 1 MET B O 1
ATOM 1250 N N . PHE B 1 2 ? -34.562 -21.625 -29.406 1 38.69 2 PHE B N 1
ATOM 1251 C CA . PHE B 1 2 ? -33.125 -21.359 -29.547 1 38.69 2 PHE B CA 1
ATOM 1252 C C . PHE B 1 2 ? -32.5 -21.016 -28.203 1 38.69 2 PHE B C 1
ATOM 1254 O O . PHE B 1 2 ? -32.875 -20.016 -27.578 1 38.69 2 PHE B O 1
ATOM 1261 N N . ASN B 1 3 ? -32.188 -22 -27.406 1 39.22 3 ASN B N 1
ATOM 1262 C CA . ASN B 1 3 ? -31.422 -21.875 -26.156 1 39.22 3 ASN B CA 1
ATOM 1263 C C . ASN B 1 3 ? -30.234 -20.938 -26.312 1 39.22 3 ASN B C 1
ATOM 1265 O O . ASN B 1 3 ? -29.219 -21.312 -26.922 1 39.22 3 ASN B O 1
ATOM 1269 N N . PHE B 1 4 ? -30.406 -19.594 -26.594 1 41.72 4 PHE B N 1
ATOM 1270 C CA . PHE B 1 4 ? -29.391 -18.547 -26.469 1 41.72 4 PHE B CA 1
ATOM 1271 C C . PHE B 1 4 ? -28.516 -18.797 -25.25 1 41.72 4 PHE B C 1
ATOM 1273 O O . PHE B 1 4 ? -28.938 -18.594 -24.109 1 41.72 4 PHE B O 1
ATOM 1280 N N . PHE B 1 5 ? -27.859 -19.906 -25.094 1 36.38 5 PHE B N 1
ATOM 1281 C CA . PHE B 1 5 ? -26.844 -20.109 -24.078 1 36.38 5 PHE B CA 1
ATOM 1282 C C . PHE B 1 5 ? -25.938 -18.891 -23.984 1 36.38 5 PHE B C 1
ATOM 1284 O O . PHE B 1 5 ? -25.109 -18.641 -24.875 1 36.38 5 PHE B O 1
ATOM 1291 N N . LYS B 1 6 ? -26.422 -17.672 -23.625 1 42.88 6 LYS B N 1
ATOM 1292 C CA . LYS B 1 6 ? -25.562 -16.562 -23.188 1 42.88 6 LYS B CA 1
ATOM 1293 C C . LYS B 1 6 ? -24.25 -17.094 -22.609 1 42.88 6 LYS B C 1
ATOM 1295 O O . LYS B 1 6 ? -24.25 -17.766 -21.578 1 42.88 6 LYS B O 1
ATOM 1300 N N . LYS B 1 7 ? -23.344 -17.625 -23.484 1 43.88 7 LYS B N 1
ATOM 1301 C CA . LYS B 1 7 ? -21.969 -17.891 -23.078 1 43.88 7 LYS B CA 1
ATOM 1302 C C . LYS B 1 7 ? -21.562 -17 -21.906 1 43.88 7 LYS B C 1
ATOM 1304 O O . LYS B 1 7 ? -21.625 -15.773 -22 1 43.88 7 LYS B O 1
ATOM 1309 N N . LYS B 1 8 ? -21.719 -17.391 -20.766 1 48.31 8 LYS B N 1
ATOM 1310 C CA . LYS B 1 8 ? -21.375 -16.797 -19.469 1 48.31 8 LYS B CA 1
ATOM 1311 C C . LYS B 1 8 ? -19.969 -16.188 -19.5 1 48.31 8 LYS B C 1
ATOM 1313 O O . LYS B 1 8 ? -19 -16.891 -19.812 1 48.31 8 LYS B O 1
ATOM 1318 N N . ASN B 1 9 ? -19.766 -15.031 -20.078 1 53.22 9 ASN B N 1
ATOM 1319 C CA . ASN B 1 9 ? -18.562 -14.195 -20.016 1 53.22 9 ASN B CA 1
ATOM 1320 C C . ASN B 1 9 ? -17.734 -14.508 -18.781 1 53.22 9 ASN B C 1
ATOM 1322 O O . ASN B 1 9 ? -18.047 -14.039 -17.688 1 53.22 9 ASN B O 1
ATOM 1326 N N . LYS B 1 10 ? -17.031 -15.68 -18.797 1 73.25 10 LYS B N 1
ATOM 1327 C CA . LYS B 1 10 ? -16.328 -16.234 -17.656 1 73.25 10 LYS B CA 1
ATOM 1328 C C . LYS B 1 10 ? -15.172 -15.336 -17.219 1 73.25 10 LYS B C 1
ATOM 1330 O O . LYS B 1 10 ? -14.461 -14.789 -18.062 1 73.25 10 LYS B O 1
ATOM 1335 N N . GLY B 1 11 ? -15.219 -14.602 -16.172 1 93.12 11 GLY B N 1
ATOM 1336 C CA . GLY B 1 11 ? -14.18 -13.789 -15.562 1 93.12 11 GLY B CA 1
ATOM 1337 C C . GLY B 1 11 ? -12.789 -14.344 -15.766 1 93.12 11 GLY B C 1
ATOM 1338 O O . GLY B 1 11 ? -12.609 -15.359 -16.453 1 93.12 11 GLY B O 1
ATOM 1339 N N . LEU B 1 12 ? -11.781 -13.664 -15.602 1 98 12 LEU B N 1
ATOM 1340 C CA . LEU B 1 12 ? -10.391 -14.086 -15.664 1 98 12 LEU B CA 1
ATOM 1341 C C . LEU B 1 12 ? -10.047 -14.992 -14.484 1 98 12 LEU B C 1
ATOM 1343 O O . LEU B 1 12 ? -10.211 -14.602 -13.328 1 98 12 LEU B O 1
ATOM 1347 N N . GLU B 1 13 ? -9.617 -16.156 -14.812 1 98.25 13 GLU B N 1
ATOM 1348 C CA . GLU B 1 13 ? -9.156 -17.062 -13.766 1 98.25 13 GLU B CA 1
ATOM 1349 C C . GLU B 1 13 ? -7.758 -16.688 -13.297 1 98.25 13 GLU B C 1
ATOM 1351 O O . GLU B 1 13 ? -6.852 -16.484 -14.109 1 98.25 13 GLU B O 1
ATOM 1356 N N . VAL B 1 14 ? -7.594 -16.641 -11.992 1 98.75 14 VAL B N 1
ATOM 1357 C CA . VAL B 1 14 ? -6.305 -16.422 -11.352 1 98.75 14 VAL B CA 1
ATOM 1358 C C . VAL B 1 14 ? -5.879 -17.672 -10.594 1 98.75 14 VAL B C 1
ATOM 1360 O O . VAL B 1 14 ? -6.672 -18.25 -9.852 1 98.75 14 VAL B O 1
ATOM 1363 N N . VAL B 1 15 ? -4.648 -18.078 -10.812 1 98.88 15 VAL B N 1
ATOM 1364 C CA . VAL B 1 15 ? -4.203 -19.344 -10.227 1 98.88 15 VAL B CA 1
ATOM 1365 C C . VAL B 1 15 ? -3.215 -19.062 -9.094 1 98.88 15 VAL B C 1
ATOM 1367 O O . VAL B 1 15 ? -2.682 -17.953 -8.992 1 98.88 15 VAL B O 1
ATOM 1370 N N . ALA B 1 16 ? -3 -20.047 -8.188 1 98.94 16 ALA B N 1
ATOM 1371 C CA . ALA B 1 16 ? -2.066 -19.953 -7.07 1 98.94 16 ALA B CA 1
ATOM 1372 C C . ALA B 1 16 ? -0.635 -19.766 -7.562 1 98.94 16 ALA B C 1
ATOM 1374 O O . ALA B 1 16 ? -0.206 -20.438 -8.508 1 98.94 16 ALA B O 1
ATOM 1375 N N . VAL B 1 17 ? 0.118 -18.922 -6.891 1 98.94 17 VAL B N 1
ATOM 1376 C CA . VAL B 1 17 ? 1.458 -18.578 -7.355 1 98.94 17 VAL B CA 1
ATOM 1377 C C . VAL B 1 17 ? 2.48 -19.531 -6.734 1 98.94 17 VAL B C 1
ATOM 1379 O O . VAL B 1 17 ? 3.65 -19.531 -7.125 1 98.94 17 VAL B O 1
ATOM 1382 N N . VAL B 1 18 ? 2.074 -20.281 -5.781 1 98.94 18 VAL B N 1
ATOM 1383 C CA . VAL B 1 18 ? 2.965 -21.188 -5.07 1 98.94 18 VAL B CA 1
ATOM 1384 C C . VAL B 1 18 ? 2.145 -22.266 -4.367 1 98.94 18 VAL B C 1
ATOM 1386 O O . VAL B 1 18 ? 0.964 -22.062 -4.074 1 98.94 18 VAL B O 1
ATOM 1389 N N . ASP B 1 19 ? 2.766 -23.438 -4.168 1 98.88 19 ASP B N 1
ATOM 1390 C CA . ASP B 1 19 ? 2.141 -24.422 -3.297 1 98.88 19 ASP B CA 1
ATOM 1391 C C . ASP B 1 19 ? 2.059 -23.922 -1.858 1 98.88 19 ASP B C 1
ATOM 1393 O O . ASP B 1 19 ? 3.01 -23.312 -1.353 1 98.88 19 ASP B O 1
ATOM 1397 N N . GLY B 1 20 ? 0.919 -24.109 -1.217 1 98.88 20 GLY B N 1
ATOM 1398 C CA . GLY B 1 20 ? 0.847 -23.703 0.178 1 98.88 20 GLY B CA 1
ATOM 1399 C C . GLY B 1 20 ? -0.576 -23.562 0.684 1 98.88 20 GLY B C 1
ATOM 1400 O O . GLY B 1 20 ? -1.492 -24.203 0.17 1 98.88 20 GLY B O 1
ATOM 1401 N N . ASP B 1 21 ? -0.775 -22.844 1.783 1 98.94 21 ASP B N 1
ATOM 1402 C CA . ASP B 1 21 ? -2.08 -22.578 2.387 1 98.94 21 ASP B CA 1
ATOM 1403 C C . ASP B 1 21 ? -2.572 -21.188 2.049 1 98.94 21 ASP B C 1
ATOM 1405 O O . ASP B 1 21 ? -1.922 -20.188 2.391 1 98.94 21 ASP B O 1
ATOM 1409 N N . ILE B 1 22 ? -3.693 -21.141 1.393 1 98.88 22 ILE B N 1
ATOM 1410 C CA . ILE B 1 22 ? -4.211 -19.875 0.889 1 98.88 22 ILE B CA 1
ATOM 1411 C C . ILE B 1 22 ? -5.113 -19.234 1.939 1 98.88 22 ILE B C 1
ATOM 1413 O O . ILE B 1 22 ? -5.746 -19.922 2.734 1 98.88 22 ILE B O 1
ATOM 1417 N N . MET B 1 23 ? -5.137 -17.891 1.977 1 98.81 23 MET B N 1
ATOM 1418 C CA . MET B 1 23 ? -5.988 -17.094 2.863 1 98.81 23 MET B CA 1
ATOM 1419 C C . MET B 1 23 ? -6.457 -15.82 2.178 1 98.81 23 MET B C 1
ATOM 1421 O O . MET B 1 23 ? -5.809 -15.336 1.249 1 98.81 23 MET B O 1
ATOM 1425 N N . PRO B 1 24 ? -7.633 -15.297 2.613 1 98.69 24 PRO B N 1
ATOM 1426 C CA . PRO B 1 24 ? -8.008 -13.969 2.119 1 98.69 24 PRO B CA 1
ATOM 1427 C C . PRO B 1 24 ? -6.977 -12.898 2.465 1 98.69 24 PRO B C 1
ATOM 1429 O O . PRO B 1 24 ? -6.285 -13.008 3.48 1 98.69 24 PRO B O 1
ATOM 1432 N N . ILE B 1 25 ? -6.859 -11.898 1.571 1 98.38 25 ILE B N 1
ATOM 1433 C CA . ILE B 1 25 ? -5.867 -10.852 1.763 1 98.38 25 ILE B CA 1
ATOM 1434 C C . ILE B 1 25 ? -6.109 -10.148 3.096 1 98.38 25 ILE B C 1
ATOM 1436 O O . ILE B 1 25 ? -5.168 -9.664 3.73 1 98.38 25 ILE B O 1
ATOM 1440 N N . THR B 1 26 ? -7.34 -10.117 3.615 1 96.62 26 THR B N 1
ATOM 1441 C CA . THR B 1 26 ? -7.715 -9.469 4.863 1 96.62 26 THR B CA 1
ATOM 1442 C C . THR B 1 26 ? -7.062 -10.156 6.055 1 96.62 26 THR B C 1
ATOM 1444 O O . THR B 1 26 ? -7.023 -9.602 7.156 1 96.62 26 THR B O 1
ATOM 1447 N N . ASP B 1 27 ? -6.52 -11.344 5.859 1 96.88 27 ASP B N 1
ATOM 1448 C CA . ASP B 1 27 ? -5.883 -12.094 6.938 1 96.88 27 ASP B CA 1
ATOM 1449 C C . ASP B 1 27 ? -4.387 -11.797 7.004 1 96.88 27 ASP B C 1
ATOM 1451 O O . ASP B 1 27 ? -3.701 -12.242 7.93 1 96.88 27 ASP B O 1
ATOM 1455 N N . VAL B 1 28 ? -3.859 -11.07 6 1 96.31 28 VAL B N 1
ATOM 1456 C CA . VAL B 1 28 ? -2.443 -10.727 5.988 1 96.31 28 VAL B CA 1
ATOM 1457 C C . VAL B 1 28 ? -2.137 -9.758 7.133 1 96.31 28 VAL B C 1
ATOM 1459 O O . VAL B 1 28 ? -2.895 -8.82 7.379 1 96.31 28 VAL B O 1
ATOM 1462 N N . LYS B 1 29 ? -1.038 -9.984 7.828 1 91.44 29 LYS B N 1
ATOM 1463 C CA . LYS B 1 29 ? -0.688 -9.18 9 1 91.44 29 LYS B CA 1
ATOM 1464 C C . LYS B 1 29 ? 0.047 -7.91 8.586 1 91.44 29 LYS B C 1
ATOM 1466 O O . LYS B 1 29 ? 1.16 -7.652 9.055 1 91.44 29 LYS B O 1
ATOM 1471 N N . ASP B 1 30 ? -0.489 -7.211 7.789 1 93.5 30 ASP B N 1
ATOM 1472 C CA . ASP B 1 30 ? -0.021 -5.914 7.301 1 93.5 30 ASP B CA 1
ATOM 1473 C C . ASP B 1 30 ? -1.195 -5.008 6.945 1 93.5 30 ASP B C 1
ATOM 1475 O O . ASP B 1 30 ? -2.068 -5.391 6.164 1 93.5 30 ASP B O 1
ATOM 1479 N N . ASP B 1 31 ? -1.194 -3.797 7.395 1 93 31 ASP B N 1
ATOM 1480 C CA . ASP B 1 31 ? -2.348 -2.91 7.281 1 93 31 ASP B CA 1
ATOM 1481 C C . ASP B 1 31 ? -2.684 -2.627 5.816 1 93 31 ASP B C 1
ATOM 1483 O O . ASP B 1 31 ? -3.852 -2.65 5.426 1 93 31 ASP B O 1
ATOM 1487 N N . VAL B 1 32 ? -1.64 -2.336 5.094 1 93.5 32 VAL B N 1
ATOM 1488 C CA . VAL B 1 32 ? -1.858 -1.893 3.721 1 93.5 32 VAL B CA 1
ATOM 1489 C C . VAL B 1 32 ? -2.541 -3 2.92 1 93.5 32 VAL B C 1
ATOM 1491 O O . VAL B 1 32 ? -3.486 -2.742 2.172 1 93.5 32 VAL B O 1
ATOM 1494 N N . PHE B 1 33 ? -2.141 -4.211 3.172 1 96.62 33 PHE B N 1
ATOM 1495 C CA . PHE B 1 33 ? -2.734 -5.34 2.463 1 96.62 33 PHE B CA 1
ATOM 1496 C C . PHE B 1 33 ? -4.07 -5.727 3.084 1 96.62 33 PHE B C 1
ATOM 1498 O O . PHE B 1 33 ? -5.078 -5.84 2.379 1 96.62 33 PHE B O 1
ATOM 1505 N N . SER B 1 34 ? -4.168 -5.855 4.363 1 95.25 34 SER B N 1
ATOM 1506 C CA . SER B 1 34 ? -5.34 -6.422 5.027 1 95.25 34 SER B CA 1
ATOM 1507 C C . SER B 1 34 ? -6.555 -5.52 4.871 1 95.25 34 SER B C 1
ATOM 1509 O O . SER B 1 34 ? -7.695 -5.992 4.91 1 95.25 34 SER B O 1
ATOM 1511 N N . THR B 1 35 ? -6.305 -4.219 4.707 1 93.25 35 THR B N 1
ATOM 1512 C CA . THR B 1 35 ? -7.414 -3.287 4.543 1 93.25 35 THR B CA 1
ATOM 1513 C C . THR B 1 35 ? -7.668 -3.004 3.064 1 93.25 35 THR B C 1
ATOM 1515 O O . THR B 1 35 ? -8.484 -2.148 2.723 1 93.25 35 THR B O 1
ATOM 1518 N N . LYS B 1 36 ? -6.945 -3.59 2.182 1 94.75 36 LYS B N 1
ATOM 1519 C CA . LYS B 1 36 ? -7.102 -3.529 0.73 1 94.75 36 LYS B CA 1
ATOM 1520 C C . LYS B 1 36 ? -6.82 -2.125 0.204 1 94.75 36 LYS B C 1
ATOM 1522 O O . LYS B 1 36 ? -7.383 -1.713 -0.812 1 94.75 36 LYS B O 1
ATOM 1527 N N . MET B 1 37 ? -5.945 -1.445 0.916 1 91.38 37 MET B N 1
ATOM 1528 C CA . MET B 1 37 ? -5.562 -0.111 0.467 1 91.38 37 MET B CA 1
ATOM 1529 C C . MET B 1 37 ? -4.863 -0.172 -0.888 1 91.38 37 MET B C 1
ATOM 1531 O O . MET B 1 37 ? -5.016 0.735 -1.709 1 91.38 37 MET B O 1
ATOM 1535 N N . LEU B 1 38 ? -4.172 -1.224 -1.116 1 93.94 38 LEU B N 1
ATOM 1536 C CA . LEU B 1 38 ? -3.49 -1.409 -2.393 1 93.94 38 LEU B CA 1
ATOM 1537 C C . LEU B 1 38 ? -4.41 -2.078 -3.408 1 93.94 38 LEU B C 1
ATOM 1539 O O . LEU B 1 38 ? -4.129 -2.066 -4.609 1 93.94 38 LEU B O 1
ATOM 1543 N N . GLY B 1 39 ? -5.453 -2.627 -2.98 1 95.56 39 GLY B N 1
ATOM 1544 C CA . GLY B 1 39 ? -6.359 -3.418 -3.799 1 95.56 39 GLY B CA 1
ATOM 1545 C C . GLY B 1 39 ? -6.73 -4.746 -3.166 1 95.56 39 GLY B C 1
ATOM 1546 O O . GLY B 1 39 ? -6.277 -5.062 -2.064 1 95.56 39 GLY B O 1
ATOM 1547 N N . ASP B 1 40 ? -7.625 -5.562 -3.887 1 98 40 ASP B N 1
ATOM 1548 C CA . ASP B 1 40 ? -8.094 -6.855 -3.398 1 98 40 ASP B CA 1
ATOM 1549 C C . ASP B 1 40 ? -7.18 -7.984 -3.865 1 98 40 ASP B C 1
ATOM 1551 O O . ASP B 1 40 ? -6.262 -7.758 -4.652 1 98 40 ASP B O 1
ATOM 1555 N N . GLY B 1 41 ? -7.34 -9.172 -3.262 1 98.69 41 GLY B N 1
ATOM 1556 C CA . GLY B 1 41 ? -6.508 -10.305 -3.625 1 98.69 41 GLY B CA 1
ATOM 1557 C C . GLY B 1 41 ? -6.504 -11.406 -2.576 1 98.69 41 GLY B C 1
ATOM 1558 O O . GLY B 1 41 ? -7.543 -11.711 -1.985 1 98.69 41 GLY B O 1
ATOM 1559 N N . PHE B 1 42 ? -5.348 -12.062 -2.463 1 98.94 42 PHE B N 1
ATOM 1560 C CA . PHE B 1 42 ? -5.172 -13.172 -1.534 1 98.94 42 PHE B CA 1
ATOM 1561 C C . PHE B 1 42 ? -3.703 -13.359 -1.178 1 98.94 42 PHE B C 1
ATOM 1563 O O . PHE B 1 42 ? -2.838 -12.664 -1.712 1 98.94 42 PHE B O 1
ATOM 1570 N N . ALA B 1 43 ? -3.502 -14.234 -0.268 1 98.94 43 ALA B N 1
ATOM 1571 C CA . ALA B 1 43 ? -2.137 -14.602 0.105 1 98.94 43 ALA B CA 1
ATOM 1572 C C . ALA B 1 43 ? -2.006 -16.109 0.303 1 98.94 43 ALA B C 1
ATOM 1574 O O . ALA B 1 43 ? -3.002 -16.797 0.514 1 98.94 43 ALA B O 1
ATOM 1575 N N . ILE B 1 44 ? -0.799 -16.594 0.127 1 98.94 44 ILE B N 1
ATOM 1576 C CA . ILE B 1 44 ? -0.509 -18.016 0.324 1 98.94 44 ILE B CA 1
ATOM 1577 C C . ILE B 1 44 ? 0.713 -18.172 1.226 1 98.94 44 ILE B C 1
ATOM 1579 O O . ILE B 1 44 ? 1.762 -17.578 0.969 1 98.94 44 ILE B O 1
ATOM 1583 N N . LYS B 1 45 ? 0.561 -18.844 2.318 1 98.88 45 LYS B N 1
ATOM 1584 C CA . LYS B 1 45 ? 1.722 -19.328 3.062 1 98.88 45 LYS B CA 1
ATOM 1585 C C . LYS B 1 45 ? 2.441 -20.438 2.303 1 98.88 45 LYS B C 1
ATOM 1587 O O . LYS B 1 45 ? 1.905 -21.547 2.146 1 98.88 45 LYS B O 1
ATOM 1592 N N . PRO B 1 46 ? 3.689 -20.234 1.883 1 98.88 46 PRO B N 1
ATOM 1593 C CA . PRO B 1 46 ? 4.312 -21.125 0.905 1 98.88 46 PRO B CA 1
ATOM 1594 C C . PRO B 1 46 ? 4.793 -22.438 1.527 1 98.88 46 PRO B C 1
ATOM 1596 O O . PRO B 1 46 ? 5.199 -22.453 2.691 1 98.88 46 PRO B O 1
ATOM 1599 N N . LYS B 1 47 ? 4.793 -23.484 0.778 1 98.44 47 LYS B N 1
ATOM 1600 C CA . LYS B 1 47 ? 5.371 -24.781 1.111 1 98.44 47 LYS B CA 1
ATOM 1601 C C . LYS B 1 47 ? 6.359 -25.234 0.04 1 98.44 47 LYS B C 1
ATOM 1603 O O . LYS B 1 47 ? 6.82 -26.375 0.059 1 98.44 47 LYS B O 1
ATOM 1608 N N . ASP B 1 48 ? 6.539 -24.453 -0.979 1 97.06 48 ASP B N 1
ATOM 1609 C CA . ASP B 1 48 ? 7.496 -24.656 -2.064 1 97.06 48 ASP B CA 1
ATOM 1610 C C . ASP B 1 48 ? 8.211 -23.344 -2.414 1 97.06 48 ASP B C 1
ATOM 1612 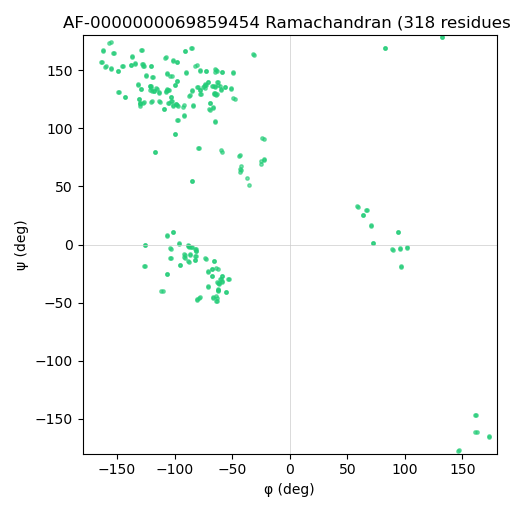O O . ASP B 1 48 ? 7.734 -22.266 -2.08 1 97.06 48 ASP B O 1
ATOM 1616 N N . SER B 1 49 ? 9.336 -23.469 -3.098 1 98.31 49 SER B N 1
ATOM 1617 C CA . SER B 1 49 ? 10.188 -22.312 -3.322 1 98.31 49 SER B CA 1
ATOM 1618 C C . SER B 1 49 ? 9.898 -21.656 -4.672 1 98.31 49 SER B C 1
ATOM 1620 O O . SER B 1 49 ? 10.328 -20.531 -4.934 1 98.31 49 SER B O 1
ATOM 1622 N N . HIS B 1 50 ? 9.25 -22.328 -5.559 1 98.69 50 HIS B N 1
ATOM 1623 C CA . HIS B 1 50 ? 9.023 -21.797 -6.895 1 98.69 50 HIS B CA 1
ATOM 1624 C C . HIS B 1 50 ? 7.781 -20.906 -6.926 1 98.69 50 HIS B C 1
ATOM 1626 O O . HIS B 1 50 ? 6.738 -21.281 -6.387 1 98.69 50 HIS B O 1
ATOM 1632 N N . ILE B 1 51 ? 7.91 -19.734 -7.516 1 98.94 51 ILE B N 1
ATOM 1633 C CA . ILE B 1 51 ? 6.824 -18.781 -7.695 1 98.94 51 ILE B CA 1
ATOM 1634 C C . ILE B 1 51 ? 6.367 -18.781 -9.156 1 98.94 51 ILE B C 1
ATOM 1636 O O . ILE B 1 51 ? 7.191 -18.672 -10.07 1 98.94 51 ILE B O 1
ATOM 1640 N N . TYR B 1 52 ? 5.078 -18.844 -9.391 1 98.94 52 TYR B N 1
ATOM 1641 C CA . TYR B 1 52 ? 4.543 -19 -10.734 1 98.94 52 TYR B CA 1
ATOM 1642 C C . TYR B 1 52 ? 3.643 -17.844 -11.117 1 98.94 52 TYR B C 1
ATOM 1644 O O . TYR B 1 52 ? 3.086 -17.172 -10.242 1 98.94 52 TYR B O 1
ATOM 1652 N N . ALA B 1 53 ? 3.543 -17.578 -12.391 1 98.94 53 ALA B N 1
ATOM 1653 C CA . ALA B 1 53 ? 2.645 -16.547 -12.891 1 98.94 53 ALA B CA 1
ATOM 1654 C C . ALA B 1 53 ? 1.187 -16.906 -12.625 1 98.94 53 ALA B C 1
ATOM 1656 O O . ALA B 1 53 ? 0.741 -18 -12.953 1 98.94 53 ALA B O 1
ATOM 1657 N N . PRO B 1 54 ? 0.455 -15.969 -12.055 1 98.94 54 PRO B N 1
ATOM 1658 C CA . PRO B 1 54 ? -0.947 -16.281 -11.758 1 98.94 54 PRO B CA 1
ATOM 1659 C C . PRO B 1 54 ? -1.86 -16.094 -12.969 1 98.94 54 PRO B C 1
ATOM 1661 O O . PRO B 1 54 ? -3.014 -16.516 -12.945 1 98.94 54 PRO B O 1
ATOM 1664 N N . VAL B 1 55 ? -1.39 -15.469 -13.953 1 98.88 55 VAL B N 1
ATOM 1665 C CA . VAL B 1 55 ? -2.133 -15.125 -15.156 1 98.88 55 VAL B CA 1
ATOM 1666 C C . VAL B 1 55 ? -1.172 -15.008 -16.344 1 98.88 55 VAL B C 1
ATOM 1668 O O . VAL B 1 55 ? 0.046 -14.953 -16.156 1 98.88 55 VAL B O 1
ATOM 1671 N N . ASP B 1 56 ? -1.796 -15.008 -17.516 1 98.88 56 ASP B N 1
ATOM 1672 C CA . ASP B 1 56 ? -1.06 -14.531 -18.688 1 98.88 56 ASP B CA 1
ATOM 1673 C C . ASP B 1 56 ? -0.862 -13.016 -18.625 1 98.88 56 ASP B C 1
ATOM 1675 O O . ASP B 1 56 ? -1.777 -12.281 -18.25 1 98.88 56 ASP B O 1
ATOM 1679 N N . GLY B 1 57 ? 0.362 -12.547 -19.031 1 98.81 57 GLY B N 1
ATOM 1680 C CA . GLY B 1 57 ? 0.55 -11.109 -19.047 1 98.81 57 GLY B CA 1
ATOM 1681 C C . GLY B 1 57 ? 1.98 -10.695 -19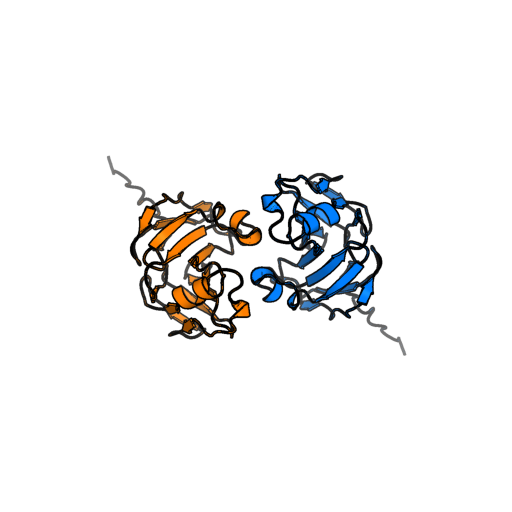.344 1 98.81 57 GLY B C 1
ATOM 1682 O O . GLY B 1 57 ? 2.756 -11.484 -19.891 1 98.81 57 GLY B O 1
ATOM 1683 N N . THR B 1 58 ? 2.266 -9.461 -19.094 1 98.94 58 THR B N 1
ATOM 1684 C CA . THR B 1 58 ? 3.586 -8.867 -19.266 1 98.94 58 THR B CA 1
ATOM 1685 C C . THR B 1 58 ? 4.16 -8.422 -17.922 1 98.94 58 THR B C 1
ATOM 1687 O O . THR B 1 58 ? 3.455 -7.824 -17.109 1 98.94 58 THR B O 1
ATOM 1690 N N . ILE B 1 59 ? 5.484 -8.766 -17.672 1 98.88 59 ILE B N 1
ATOM 1691 C CA . ILE B 1 59 ? 6.168 -8.266 -16.484 1 98.88 59 ILE B CA 1
ATOM 1692 C C . ILE B 1 59 ? 6.336 -6.75 -16.594 1 98.88 59 ILE B C 1
ATOM 1694 O O . ILE B 1 59 ? 7.012 -6.254 -17.5 1 98.88 59 ILE B O 1
ATOM 1698 N N . THR B 1 60 ? 5.73 -6.055 -15.664 1 98 60 THR B N 1
ATOM 1699 C CA . THR B 1 60 ? 5.746 -4.602 -15.766 1 98 60 THR B CA 1
ATOM 1700 C C . THR B 1 60 ? 6.688 -3.996 -14.727 1 98 60 THR B C 1
ATOM 1702 O O . THR B 1 60 ? 7.141 -2.859 -14.883 1 98 60 THR B O 1
ATOM 1705 N N . THR B 1 61 ? 6.93 -4.672 -13.641 1 95.25 61 THR B N 1
ATOM 1706 C CA . THR B 1 61 ? 7.738 -4.129 -12.555 1 95.25 61 THR B CA 1
ATOM 1707 C C . THR B 1 61 ? 8.594 -5.219 -11.922 1 95.25 61 THR B C 1
ATOM 1709 O O . THR B 1 61 ? 8.102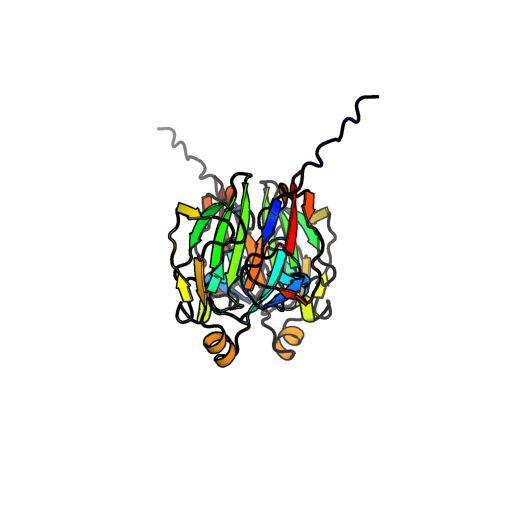 -6.309 -11.625 1 95.25 61 THR B O 1
ATOM 1712 N N . LEU B 1 62 ? 9.828 -4.973 -11.836 1 96.19 62 LEU B N 1
ATOM 1713 C CA . LEU B 1 62 ? 10.781 -5.734 -11.039 1 96.19 62 LEU B CA 1
ATOM 1714 C C . LEU B 1 62 ? 11.625 -4.809 -10.172 1 96.19 62 LEU B C 1
ATOM 1716 O O . LEU B 1 62 ? 12.273 -3.895 -10.68 1 96.19 62 LEU B O 1
ATOM 1720 N N . PHE B 1 63 ? 11.547 -4.977 -8.906 1 92.88 63 PHE B N 1
ATOM 1721 C CA . PHE B 1 63 ? 12.344 -4.156 -8 1 92.88 63 PHE B CA 1
ATOM 1722 C C . PHE B 1 63 ? 13.766 -4.684 -7.898 1 92.88 63 PHE B C 1
ATOM 1724 O O . PHE B 1 63 ? 14 -5.887 -8.039 1 92.88 63 PHE B O 1
ATOM 1731 N N . PRO B 1 64 ? 14.711 -3.85 -7.582 1 93.19 64 PRO B N 1
ATOM 1732 C CA . PRO B 1 64 ? 16.109 -4.281 -7.449 1 93.19 64 PRO B CA 1
ATOM 1733 C C . PRO B 1 64 ? 16.281 -5.363 -6.391 1 93.19 64 PRO B C 1
ATOM 1735 O O . PRO B 1 64 ? 17.109 -6.273 -6.566 1 93.19 64 PRO B O 1
ATOM 1738 N N . THR B 1 65 ? 15.492 -5.359 -5.363 1 95.38 65 THR B N 1
ATOM 1739 C CA . THR B 1 65 ? 15.609 -6.344 -4.293 1 95.38 65 THR B CA 1
ATOM 1740 C C . THR B 1 65 ? 14.812 -7.602 -4.629 1 95.38 65 THR B C 1
ATOM 1742 O O . THR B 1 65 ? 14.844 -8.578 -3.877 1 95.38 65 THR B O 1
ATOM 1745 N N . LYS B 1 66 ? 14.023 -7.57 -5.676 1 97.12 66 LYS B N 1
ATOM 1746 C CA . LYS B 1 66 ? 13.336 -8.711 -6.266 1 97.12 66 LYS B CA 1
ATOM 1747 C C . LYS B 1 66 ? 12.203 -9.203 -5.363 1 97.12 66 LYS B C 1
ATOM 1749 O O . LYS B 1 66 ? 11.711 -10.312 -5.527 1 97.12 66 LYS B O 1
ATOM 1754 N N . HIS B 1 67 ? 11.805 -8.352 -4.383 1 97.12 67 HIS B N 1
ATOM 1755 C CA . HIS B 1 67 ? 10.836 -8.812 -3.391 1 97.12 67 HIS B CA 1
ATOM 1756 C C . HIS B 1 67 ? 9.406 -8.719 -3.928 1 97.12 67 HIS B C 1
ATOM 1758 O O . HIS B 1 67 ? 8.461 -9.148 -3.268 1 97.12 67 HIS B O 1
ATOM 1764 N N . ALA B 1 68 ? 9.227 -8.148 -5.133 1 97.62 68 ALA B N 1
ATOM 1765 C CA . ALA B 1 68 ? 7.902 -8.023 -5.727 1 97.62 68 ALA B CA 1
ATOM 1766 C C . ALA B 1 68 ? 7.977 -8.086 -7.25 1 97.62 68 ALA B C 1
ATOM 1768 O O . ALA B 1 68 ? 8.977 -7.68 -7.844 1 97.62 68 ALA B O 1
ATOM 1769 N N . ILE B 1 69 ? 6.91 -8.602 -7.867 1 98.12 69 ILE B N 1
ATOM 1770 C CA . ILE B 1 69 ? 6.789 -8.727 -9.32 1 98.12 69 ILE B CA 1
ATOM 1771 C C . ILE B 1 69 ? 5.445 -8.172 -9.773 1 98.12 69 ILE B C 1
ATOM 1773 O O . ILE B 1 69 ? 4.395 -8.578 -9.266 1 98.12 69 ILE B O 1
ATOM 1777 N N . GLY B 1 70 ? 5.48 -7.258 -10.688 1 98.38 70 GLY B N 1
ATOM 1778 C CA . GLY B 1 70 ? 4.266 -6.73 -11.289 1 98.38 70 GLY B CA 1
ATOM 1779 C C . GLY B 1 70 ? 3.953 -7.344 -12.641 1 98.38 70 GLY B C 1
ATOM 1780 O O . GLY B 1 70 ? 4.848 -7.539 -13.461 1 98.38 70 GLY B O 1
ATOM 1781 N N . ILE B 1 71 ? 2.711 -7.66 -12.883 1 98.81 71 ILE B N 1
ATOM 1782 C CA . ILE B 1 71 ? 2.25 -8.242 -14.141 1 98.81 71 ILE B CA 1
ATOM 1783 C C . ILE B 1 71 ? 1.015 -7.488 -14.633 1 98.81 71 ILE B C 1
ATOM 1785 O O . ILE B 1 71 ? 0.124 -7.164 -13.844 1 98.81 71 ILE B O 1
ATOM 1789 N N . LYS B 1 72 ? 0.956 -7.227 -15.828 1 98.75 72 LYS B N 1
ATOM 1790 C CA . LYS B 1 72 ? -0.234 -6.66 -16.453 1 98.75 72 LYS B CA 1
ATOM 1791 C C . LYS B 1 72 ? -0.801 -7.605 -17.516 1 98.75 72 LYS B C 1
ATOM 1793 O O . LYS B 1 72 ? -0.066 -8.094 -18.375 1 98.75 72 LYS B O 1
ATOM 1798 N N . THR B 1 73 ? -2.088 -7.832 -17.469 1 98.75 73 THR B N 1
ATOM 1799 C CA . THR B 1 73 ? -2.744 -8.719 -18.422 1 98.75 73 THR B CA 1
ATOM 1800 C C . THR B 1 73 ? -3.117 -7.969 -19.688 1 98.75 73 THR B C 1
ATOM 1802 O O . THR B 1 73 ? -3.029 -6.738 -19.734 1 98.75 73 THR B O 1
ATOM 1805 N N . GLU B 1 74 ? -3.506 -8.734 -20.672 1 97.25 74 GLU B N 1
ATOM 1806 C CA . GLU B 1 74 ? -3.967 -8.141 -21.922 1 97.25 74 GLU B CA 1
ATOM 1807 C C . GLU B 1 74 ? -5.195 -7.266 -21.703 1 97.25 74 GLU B C 1
ATOM 1809 O O . GLU B 1 74 ? -5.344 -6.223 -22.344 1 97.25 74 GLU B O 1
ATOM 1814 N N . LYS B 1 75 ? -6.035 -7.645 -20.766 1 96.06 75 LYS B N 1
ATOM 1815 C CA . LYS B 1 75 ? -7.258 -6.898 -20.484 1 96.06 75 LYS B CA 1
ATOM 1816 C C . LYS B 1 75 ? -6.98 -5.703 -19.578 1 96.06 75 LYS B C 1
ATOM 1818 O O . LYS B 1 75 ? -7.898 -4.969 -19.219 1 96.06 75 LYS B O 1
ATOM 1823 N N . GLY B 1 76 ? -5.781 -5.555 -19.141 1 97.5 76 GLY B N 1
ATOM 1824 C CA . GLY B 1 76 ? -5.41 -4.344 -18.422 1 97.5 76 GLY B CA 1
ATOM 1825 C C . GLY B 1 76 ? -5.34 -4.531 -16.922 1 97.5 76 GLY B C 1
ATOM 1826 O O . GLY B 1 76 ? -5.008 -3.6 -16.188 1 97.5 76 GLY B O 1
ATOM 1827 N N . LEU B 1 77 ? -5.66 -5.703 -16.438 1 98.25 77 LEU B N 1
ATOM 1828 C CA . LEU B 1 77 ? -5.562 -5.949 -15.008 1 98.25 77 LEU B CA 1
ATOM 1829 C C . LEU B 1 77 ? -4.113 -5.891 -14.539 1 98.25 77 LEU B C 1
ATOM 1831 O O . LEU B 1 77 ? -3.232 -6.5 -15.156 1 98.25 77 LEU B O 1
ATOM 1835 N N . GLU B 1 78 ? -3.844 -5.16 -13.516 1 97.88 78 GLU B N 1
ATOM 1836 C CA . GLU B 1 78 ? -2.523 -5.062 -12.906 1 97.88 78 GLU B CA 1
ATOM 1837 C C . GLU B 1 78 ? -2.451 -5.875 -11.617 1 97.88 78 GLU B C 1
ATOM 1839 O O . GLU B 1 78 ? -3.246 -5.664 -10.695 1 97.88 78 GLU B O 1
ATOM 1844 N N . ILE B 1 79 ? -1.519 -6.75 -11.602 1 98.75 79 ILE B N 1
ATOM 1845 C CA . ILE B 1 79 ? -1.329 -7.648 -10.469 1 98.75 79 ILE B CA 1
ATOM 1846 C C . ILE B 1 79 ? 0.065 -7.449 -9.883 1 98.75 79 ILE B C 1
ATOM 1848 O O . ILE B 1 79 ? 1.044 -7.316 -10.617 1 98.75 79 ILE B O 1
ATOM 1852 N N . LEU B 1 80 ? 0.129 -7.371 -8.602 1 98.56 80 LEU B N 1
ATOM 1853 C CA . LEU B 1 80 ? 1.386 -7.367 -7.859 1 98.56 80 LEU B CA 1
ATOM 1854 C C . LEU B 1 80 ? 1.536 -8.641 -7.035 1 98.56 80 LEU B C 1
ATOM 1856 O O . LEU B 1 80 ? 0.625 -9.016 -6.297 1 98.56 80 LEU B O 1
ATOM 1860 N N . ILE B 1 81 ? 2.584 -9.344 -7.27 1 98.81 81 ILE B N 1
ATOM 1861 C CA . ILE B 1 81 ? 2.986 -10.445 -6.402 1 98.81 81 ILE B CA 1
ATOM 1862 C C . ILE B 1 81 ? 4.047 -9.961 -5.418 1 98.81 81 ILE B C 1
ATOM 1864 O O . ILE B 1 81 ? 5.18 -9.656 -5.809 1 98.81 81 ILE B O 1
ATOM 1868 N N . HIS B 1 82 ? 3.691 -9.812 -4.203 1 98.56 82 HIS B N 1
ATOM 1869 C CA . HIS B 1 82 ? 4.59 -9.398 -3.131 1 98.56 82 HIS B CA 1
AT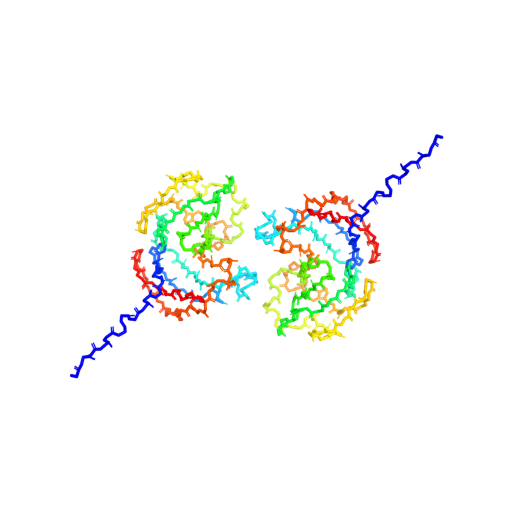OM 1870 C C . HIS B 1 82 ? 5.082 -10.594 -2.328 1 98.56 82 HIS B C 1
ATOM 1872 O O . HIS B 1 82 ? 4.281 -11.352 -1.784 1 98.56 82 HIS B O 1
ATOM 1878 N N . LEU B 1 83 ? 6.398 -10.805 -2.273 1 98.5 83 LEU B N 1
ATOM 1879 C CA . LEU B 1 83 ? 6.984 -12.016 -1.7 1 98.5 83 LEU B CA 1
ATOM 1880 C C . LEU B 1 83 ? 7.473 -11.758 -0.279 1 98.5 83 LEU B C 1
ATOM 1882 O O . LEU B 1 83 ? 8.633 -11.383 -0.072 1 98.5 83 LEU B O 1
ATOM 1886 N N . GLY B 1 84 ? 6.605 -12.086 0.669 1 97.69 84 GLY B N 1
ATOM 1887 C CA . GLY B 1 84 ? 6.887 -11.82 2.07 1 97.69 84 GLY B CA 1
ATOM 1888 C C . GLY B 1 84 ? 6.566 -10.398 2.484 1 97.69 84 GLY B C 1
ATOM 1889 O O . GLY B 1 84 ? 6.145 -9.586 1.658 1 97.69 84 GLY B O 1
ATOM 1890 N N . LEU B 1 85 ? 6.602 -10.203 3.777 1 96.38 85 LEU B N 1
ATOM 1891 C CA . LEU B 1 85 ? 6.422 -8.867 4.34 1 96.38 85 LEU B CA 1
ATOM 1892 C C . LEU B 1 85 ? 7.742 -8.32 4.879 1 96.38 85 LEU B C 1
ATOM 1894 O O . LEU B 1 85 ? 8.477 -9.031 5.574 1 96.38 85 LEU B O 1
ATOM 1898 N N . ASP B 1 86 ? 8.039 -7.047 4.477 1 93.69 86 ASP B N 1
ATOM 1899 C CA . ASP B 1 86 ? 9.227 -6.316 4.902 1 93.69 86 ASP B CA 1
ATOM 1900 C C . ASP B 1 86 ? 10.5 -7 4.402 1 93.69 86 ASP B C 1
ATOM 1902 O O . ASP B 1 86 ? 11.57 -6.855 5 1 93.69 86 ASP B O 1
ATOM 1906 N N . THR B 1 87 ? 10.383 -7.734 3.344 1 96.75 87 THR B N 1
ATOM 1907 C CA . THR B 1 87 ? 11.516 -8.516 2.859 1 96.75 87 THR B CA 1
ATOM 1908 C C . THR B 1 87 ? 12.461 -7.652 2.031 1 96.75 87 THR B C 1
ATOM 1910 O O . THR B 1 87 ? 13.578 -8.062 1.72 1 96.75 87 THR B O 1
ATOM 1913 N N . VAL B 1 88 ? 12 -6.445 1.723 1 95.12 88 VAL B N 1
ATOM 1914 C CA . VAL B 1 88 ? 12.906 -5.484 1.101 1 95.12 88 VAL B CA 1
ATOM 1915 C C . VAL B 1 88 ? 14.164 -5.34 1.947 1 95.12 88 VAL B C 1
ATOM 1917 O O . VAL B 1 88 ? 15.258 -5.109 1.415 1 95.12 88 VAL B O 1
ATOM 1920 N N . GLU B 1 89 ? 14.062 -5.516 3.221 1 93.12 89 GLU B N 1
ATOM 1921 C CA . GLU B 1 89 ? 15.164 -5.367 4.176 1 93.12 89 GLU B CA 1
ATOM 1922 C C . GLU B 1 89 ? 16.219 -6.445 3.971 1 93.12 89 GLU B C 1
ATOM 1924 O O . GLU B 1 89 ? 17.344 -6.316 4.461 1 93.12 89 GLU B O 1
ATOM 1929 N N . LEU B 1 90 ? 15.875 -7.543 3.342 1 96.56 90 LEU B N 1
ATOM 1930 C CA . LEU B 1 90 ? 16.797 -8.648 3.129 1 96.56 90 LEU B CA 1
ATOM 1931 C C . LEU B 1 90 ? 17.594 -8.453 1.847 1 96.56 90 LEU B C 1
ATOM 1933 O O . LEU B 1 90 ? 18.391 -9.32 1.468 1 96.56 90 LEU B O 1
ATOM 1937 N N . GLU B 1 91 ? 17.328 -7.387 1.125 1 95.06 91 GLU B N 1
ATOM 1938 C CA . GLU B 1 91 ? 18.156 -6.859 0.04 1 95.06 91 GLU B CA 1
ATOM 1939 C C . GLU B 1 91 ? 18.344 -7.898 -1.059 1 95.06 91 GLU B C 1
ATOM 1941 O O . GLU B 1 91 ? 19.453 -8.031 -1.602 1 95.06 91 GLU B O 1
ATOM 1946 N N . GLY B 1 92 ? 17.438 -8.688 -1.283 1 97.62 92 GLY B N 1
ATOM 1947 C CA . GLY B 1 92 ? 17.453 -9.57 -2.439 1 97.62 92 GLY B CA 1
ATOM 1948 C C . GLY B 1 92 ? 17.984 -10.953 -2.131 1 97.62 92 GLY B C 1
ATOM 1949 O O . GLY B 1 92 ? 17.875 -11.867 -2.951 1 97.62 92 GLY B O 1
ATOM 1950 N N . ALA B 1 93 ? 18.422 -11.18 -0.936 1 97.81 93 ALA B N 1
ATOM 1951 C CA . ALA B 1 93 ? 19.141 -12.406 -0.576 1 97.81 93 ALA B CA 1
ATOM 1952 C C . ALA B 1 93 ? 18.25 -13.633 -0.781 1 97.81 93 ALA B C 1
ATOM 1954 O O . ALA B 1 93 ? 18.703 -14.656 -1.291 1 97.81 93 ALA B O 1
ATOM 1955 N N . PRO B 1 94 ? 16.984 -13.617 -0.498 1 98.62 94 PRO B N 1
ATOM 1956 C CA . PRO B 1 94 ? 16.188 -14.844 -0.591 1 98.62 94 PRO B CA 1
ATOM 1957 C C . PRO B 1 94 ? 15.648 -15.094 -1.998 1 98.62 94 PRO B C 1
ATOM 1959 O O . PRO B 1 94 ? 14.984 -16.109 -2.24 1 98.62 94 PRO B O 1
ATOM 1962 N N . PHE B 1 95 ? 15.922 -14.188 -2.926 1 98.69 95 PHE B N 1
ATOM 1963 C CA . PHE B 1 95 ? 15.141 -14.234 -4.156 1 98.69 95 PHE B CA 1
ATOM 1964 C C . PHE B 1 95 ? 16.047 -14.422 -5.367 1 98.69 95 PHE B C 1
ATOM 1966 O O . PHE B 1 95 ? 17.125 -13.82 -5.445 1 98.69 95 PHE B O 1
ATOM 1973 N N . THR B 1 96 ? 15.672 -15.281 -6.281 1 98.5 96 THR B N 1
ATOM 1974 C CA . THR B 1 96 ? 16.188 -15.375 -7.645 1 98.5 96 THR B CA 1
ATOM 1975 C C . THR B 1 96 ? 15.055 -15.172 -8.656 1 98.5 96 THR B C 1
ATOM 1977 O O . THR B 1 96 ? 14.016 -15.836 -8.57 1 98.5 96 THR B O 1
ATOM 1980 N N . VAL B 1 97 ? 15.148 -14.227 -9.531 1 98.38 97 VAL B N 1
ATOM 1981 C CA . VAL B 1 97 ? 14.109 -13.945 -10.516 1 98.38 97 VAL B CA 1
ATOM 1982 C C . VAL B 1 97 ? 14.578 -14.406 -11.898 1 98.38 97 VAL B C 1
ATOM 1984 O O . VAL B 1 97 ? 15.688 -14.078 -12.328 1 98.38 97 VAL B O 1
ATOM 1987 N N . ASP B 1 98 ? 13.695 -15.109 -12.609 1 97.56 98 ASP B N 1
ATOM 1988 C CA . ASP B 1 98 ? 14.039 -15.758 -13.867 1 97.56 98 ASP B CA 1
ATOM 1989 C C . ASP B 1 98 ? 13.438 -15.016 -15.055 1 97.56 98 ASP B C 1
ATOM 1991 O O . ASP B 1 98 ? 13.383 -15.547 -16.172 1 97.56 98 ASP B O 1
ATOM 1995 N N . VAL B 1 99 ? 12.859 -13.883 -14.875 1 98.56 99 VAL B N 1
ATOM 1996 C CA . VAL B 1 99 ? 12.227 -13.086 -15.922 1 98.56 99 VAL B CA 1
ATOM 1997 C C . VAL B 1 99 ? 12.758 -11.656 -15.859 1 98.56 99 VAL B C 1
ATOM 1999 O O . VAL B 1 99 ? 13.461 -11.281 -14.914 1 98.56 99 VAL B O 1
ATOM 2002 N N . LYS B 1 100 ? 12.477 -10.891 -16.906 1 97.88 100 LYS B N 1
ATOM 2003 C CA . LYS B 1 100 ? 12.844 -9.484 -16.969 1 97.88 100 LYS B CA 1
ATOM 2004 C C . LYS B 1 100 ? 11.633 -8.617 -17.297 1 97.88 100 LYS B C 1
ATOM 2006 O O . LYS B 1 100 ? 10.633 -9.117 -17.828 1 97.88 100 LYS B O 1
ATOM 2011 N N . GLN B 1 101 ? 11.734 -7.395 -16.859 1 97.69 101 GLN B N 1
ATOM 2012 C CA . GLN B 1 101 ? 10.695 -6.457 -17.25 1 97.69 101 GLN B CA 1
ATOM 2013 C C . GLN B 1 101 ? 10.477 -6.473 -18.766 1 97.69 101 GLN B C 1
ATOM 2015 O O . GLN B 1 101 ? 11.445 -6.492 -19.531 1 97.69 101 GLN B O 1
ATOM 2020 N N . GLY B 1 102 ? 9.219 -6.512 -19.156 1 98.44 102 GLY B N 1
ATOM 2021 C CA . GLY B 1 102 ? 8.875 -6.551 -20.562 1 98.44 102 GLY B CA 1
ATOM 2022 C C . GLY B 1 102 ? 8.609 -7.957 -21.078 1 98.44 102 GLY B C 1
ATOM 2023 O O . GLY B 1 102 ? 8.008 -8.133 -22.141 1 98.44 102 GLY B O 1
ATOM 2024 N N . ASP B 1 103 ? 9.055 -8.992 -20.391 1 98.75 103 ASP B N 1
ATOM 2025 C CA . ASP B 1 103 ? 8.812 -10.375 -20.797 1 98.75 103 ASP B CA 1
ATOM 2026 C C . ASP B 1 103 ? 7.32 -10.688 -20.797 1 98.75 103 ASP B C 1
ATOM 2028 O O . ASP B 1 103 ? 6.59 -10.266 -19.891 1 98.75 103 ASP B O 1
ATOM 2032 N N . GLN B 1 104 ? 6.875 -11.367 -21.781 1 98.81 104 GLN B N 1
ATOM 2033 C CA . GLN B 1 104 ? 5.566 -12.008 -21.734 1 98.81 104 GLN B CA 1
ATOM 2034 C C . GLN B 1 104 ? 5.629 -13.328 -20.969 1 98.81 104 GLN B C 1
ATOM 2036 O O . GLN B 1 104 ? 6.574 -14.102 -21.125 1 98.81 104 GLN B O 1
ATOM 2041 N N . VAL B 1 105 ? 4.641 -13.508 -20.125 1 98.88 105 VAL B N 1
ATOM 2042 C CA . VAL B 1 105 ? 4.602 -14.75 -19.359 1 98.88 105 VAL B CA 1
ATOM 2043 C C . VAL B 1 105 ? 3.232 -15.406 -19.516 1 98.88 105 VAL B C 1
ATOM 2045 O O . VAL B 1 105 ? 2.242 -14.734 -19.812 1 98.88 105 VAL B O 1
ATOM 2048 N N . LYS B 1 106 ? 3.223 -16.75 -19.312 1 98.75 106 LYS B N 1
ATOM 2049 C CA . LYS B 1 106 ? 1.992 -17.531 -19.328 1 98.75 106 LYS B CA 1
ATOM 2050 C C . LYS B 1 106 ? 1.592 -17.969 -17.922 1 98.75 106 LYS B C 1
ATOM 2052 O O . LYS B 1 106 ? 2.453 -18.203 -17.078 1 98.75 106 LYS B O 1
ATOM 2057 N N . LYS B 1 107 ? 0.293 -18.047 -17.781 1 98.69 107 LYS B N 1
ATOM 2058 C CA . LYS B 1 107 ? -0.248 -18.609 -16.547 1 98.69 107 LYS B CA 1
ATOM 2059 C C . LYS B 1 107 ? 0.422 -19.938 -16.203 1 98.69 107 LYS B C 1
ATOM 2061 O O . LYS B 1 107 ? 0.512 -20.828 -17.047 1 98.69 107 LYS B O 1
ATOM 2066 N N . GLY B 1 108 ? 0.953 -19.984 -14.961 1 98.62 108 GLY B N 1
ATOM 2067 C CA . GLY B 1 108 ? 1.592 -21.219 -14.516 1 98.62 108 GLY B CA 1
ATOM 2068 C C . GLY B 1 108 ? 3.07 -21.281 -14.859 1 98.62 108 GLY B C 1
ATOM 2069 O O . GLY B 1 108 ? 3.764 -22.219 -14.461 1 98.62 108 GLY B O 1
ATOM 2070 N N . GLN B 1 109 ? 3.586 -20.312 -15.562 1 98.56 109 GLN B N 1
ATOM 2071 C CA . GLN B 1 109 ? 5.004 -20.266 -15.898 1 98.56 109 GLN B CA 1
ATOM 2072 C C . GLN B 1 109 ? 5.848 -19.891 -14.688 1 98.56 109 GLN B C 1
ATOM 2074 O O . GLN B 1 109 ? 5.477 -19 -13.922 1 98.56 109 GLN B O 1
ATOM 2079 N N . PRO B 1 110 ? 7.027 -20.578 -14.445 1 98.75 110 PRO B N 1
ATOM 2080 C CA . PRO B 1 110 ? 7.926 -20.141 -13.375 1 98.75 110 PRO B CA 1
ATOM 2081 C C . PRO B 1 110 ? 8.438 -18.719 -13.562 1 98.75 110 PRO B C 1
ATOM 2083 O O . PRO B 1 110 ? 8.82 -18.328 -14.664 1 98.75 110 PRO B O 1
ATOM 2086 N N . LEU B 1 111 ? 8.359 -17.938 -12.461 1 98.88 111 LEU B N 1
ATOM 2087 C CA . LEU B 1 111 ? 8.812 -16.562 -12.492 1 98.88 111 LEU B CA 1
ATOM 2088 C C . LEU B 1 111 ? 10.078 -16.375 -11.664 1 98.88 111 LEU B C 1
ATOM 2090 O O . LEU B 1 111 ? 10.953 -15.586 -12.031 1 98.88 111 LEU B O 1
ATOM 2094 N N . ALA B 1 112 ? 10.133 -17.016 -10.531 1 98.81 112 ALA B N 1
ATOM 2095 C CA . ALA B 1 112 ? 11.164 -16.781 -9.516 1 98.81 112 ALA B CA 1
ATOM 2096 C C . ALA B 1 112 ? 11.234 -17.953 -8.539 1 98.81 112 ALA B C 1
ATOM 2098 O O . ALA B 1 112 ? 10.391 -18.859 -8.57 1 98.81 112 ALA B O 1
ATOM 2099 N N . THR B 1 113 ? 12.305 -17.953 -7.762 1 98.75 113 THR B N 1
ATOM 2100 C CA . THR B 1 113 ? 12.391 -18.781 -6.57 1 98.75 113 THR B CA 1
ATOM 2101 C C . THR B 1 113 ? 12.57 -17.922 -5.32 1 98.75 113 THR B C 1
ATOM 2103 O O . THR B 1 113 ? 13.18 -16.859 -5.375 1 98.75 113 THR B O 1
ATOM 2106 N N . MET B 1 114 ? 11.961 -18.375 -4.238 1 98.75 114 MET B N 1
ATOM 2107 C CA . MET B 1 114 ? 12.023 -17.719 -2.93 1 98.75 114 MET B CA 1
ATOM 2108 C C . MET B 1 114 ? 12.461 -18.703 -1.854 1 98.75 114 MET B C 1
ATOM 2110 O O . MET B 1 114 ? 11.852 -19.766 -1.692 1 98.75 114 MET B O 1
ATOM 2114 N N . ASP B 1 115 ? 13.547 -18.344 -1.204 1 98.75 115 ASP B N 1
ATOM 2115 C CA . ASP B 1 115 ? 13.977 -19.094 -0.03 1 98.75 115 ASP B CA 1
ATOM 2116 C C . ASP B 1 115 ? 13.156 -18.719 1.201 1 98.75 115 ASP B C 1
ATOM 2118 O O . ASP B 1 115 ? 13.617 -17.922 2.031 1 98.75 115 ASP B O 1
ATOM 2122 N N . PHE B 1 116 ? 11.938 -19.328 1.37 1 98.31 116 PHE B N 1
ATOM 2123 C CA . PHE B 1 116 ? 11.008 -18.891 2.406 1 98.31 116 PHE B CA 1
ATOM 2124 C C . PHE B 1 116 ? 11.523 -19.266 3.789 1 98.31 116 PHE B C 1
ATOM 2126 O O . PHE B 1 116 ? 11.211 -18.609 4.781 1 98.31 116 PHE B O 1
ATOM 2133 N N . GLU B 1 117 ? 12.414 -20.328 3.895 1 97.94 117 GLU B N 1
ATOM 2134 C CA . GLU B 1 117 ? 13.023 -20.672 5.18 1 97.94 117 GLU B CA 1
ATOM 2135 C C . GLU B 1 117 ? 13.969 -19.578 5.652 1 97.94 117 GLU B C 1
ATOM 2137 O O . GLU B 1 117 ? 13.969 -19.219 6.832 1 97.94 117 GLU B O 1
ATOM 2142 N N . LEU B 1 118 ? 14.797 -19.109 4.719 1 98.25 118 LEU B N 1
ATOM 2143 C CA . LEU B 1 118 ? 15.672 -18 5.059 1 98.25 118 LEU B CA 1
ATOM 2144 C C . LEU B 1 118 ? 14.867 -16.812 5.586 1 98.25 118 LEU B C 1
ATOM 2146 O O . LEU B 1 118 ? 15.266 -16.172 6.559 1 98.25 118 LEU B O 1
ATOM 2150 N N . ILE B 1 119 ? 13.719 -16.5 5.008 1 98.38 119 ILE B N 1
ATOM 2151 C CA . ILE B 1 119 ? 12.859 -15.383 5.391 1 98.38 119 ILE B CA 1
ATOM 2152 C C . ILE B 1 119 ? 12.344 -15.594 6.812 1 98.38 119 ILE B C 1
ATOM 2154 O O . ILE B 1 119 ? 12.469 -14.703 7.66 1 98.38 119 ILE B O 1
ATOM 2158 N N . THR B 1 120 ? 11.828 -16.781 7.102 1 98.12 120 THR B N 1
ATOM 2159 C CA . THR B 1 120 ? 11.242 -17.047 8.414 1 98.12 120 THR B CA 1
ATOM 2160 C C . THR B 1 120 ? 12.328 -17.125 9.477 1 98.12 120 THR B C 1
ATOM 2162 O O . THR B 1 120 ? 12.109 -16.719 10.625 1 98.12 120 THR B O 1
ATOM 2165 N N . ASP B 1 121 ? 13.477 -17.672 9.133 1 98.12 121 ASP B N 1
ATOM 2166 C CA . ASP B 1 121 ? 14.594 -17.75 10.07 1 98.12 121 ASP B CA 1
ATOM 2167 C C . ASP B 1 121 ? 15.031 -16.359 10.531 1 98.12 121 ASP B C 1
ATOM 2169 O O . ASP B 1 121 ? 15.531 -16.203 11.641 1 98.12 121 ASP B O 1
ATOM 2173 N N . LYS B 1 122 ? 14.859 -15.375 9.695 1 97.25 122 LYS B N 1
ATOM 2174 C CA . LYS B 1 122 ? 15.25 -14 10.016 1 97.25 122 LYS B CA 1
ATOM 2175 C C . LYS B 1 122 ? 14.109 -13.258 10.719 1 97.25 122 LYS B C 1
ATOM 2177 O O . LYS B 1 122 ? 14.258 -12.094 11.078 1 97.25 122 LYS B O 1
ATOM 2182 N N . GLY B 1 123 ? 12.984 -13.914 10.906 1 96.56 123 GLY B N 1
ATOM 2183 C CA . GLY B 1 123 ? 11.898 -13.359 11.695 1 96.56 123 GLY B CA 1
ATOM 2184 C C . GLY B 1 123 ? 10.867 -12.617 10.859 1 96.56 123 GLY B C 1
ATOM 2185 O O . GLY B 1 123 ? 10.008 -11.914 11.398 1 96.56 123 GLY B O 1
ATOM 2186 N N . TYR B 1 124 ? 10.938 -12.742 9.531 1 96.31 124 TYR B N 1
ATOM 2187 C CA . TYR B 1 124 ? 9.992 -12.07 8.648 1 96.31 124 TYR B CA 1
ATOM 2188 C C . TYR B 1 124 ? 8.875 -13.008 8.219 1 96.31 124 TYR B C 1
ATOM 2190 O O . TYR B 1 124 ? 9 -14.227 8.336 1 96.31 124 TYR B O 1
ATOM 2198 N N . ASP B 1 125 ? 7.746 -12.406 7.824 1 97.19 125 ASP B N 1
ATOM 2199 C CA . ASP B 1 125 ? 6.617 -13.141 7.27 1 97.19 125 ASP B CA 1
ATOM 2200 C C . ASP B 1 125 ? 6.879 -13.531 5.816 1 97.19 125 ASP B C 1
ATOM 2202 O O . ASP B 1 125 ? 7.27 -12.695 5.004 1 97.19 125 ASP B O 1
ATOM 2206 N N . ASP B 1 126 ? 6.684 -14.805 5.441 1 98.56 126 ASP B N 1
ATOM 2207 C CA . ASP B 1 126 ? 7.043 -15.297 4.113 1 98.56 126 ASP B CA 1
ATOM 2208 C C . ASP B 1 126 ? 5.809 -15.414 3.219 1 98.56 126 ASP B C 1
ATOM 2210 O O . ASP B 1 126 ? 5.875 -15.992 2.133 1 98.56 126 ASP B O 1
ATOM 2214 N N . SER B 1 127 ? 4.668 -14.891 3.615 1 98.62 127 SER B N 1
ATOM 2215 C CA . SER B 1 127 ? 3.453 -15 2.814 1 98.62 127 SER B CA 1
ATOM 2216 C C . SER B 1 127 ? 3.662 -14.43 1.415 1 98.62 127 SER B C 1
ATOM 2218 O O . SER B 1 127 ? 4.289 -13.383 1.252 1 98.62 127 SER B O 1
ATOM 2220 N N . CYS B 1 128 ? 3.197 -15.125 0.405 1 98.88 128 CYS B N 1
ATOM 2221 C CA . CYS B 1 128 ? 3.16 -14.633 -0.968 1 98.88 128 CYS B CA 1
ATOM 2222 C C . CYS B 1 128 ? 1.828 -13.961 -1.271 1 98.88 128 CYS B C 1
ATOM 2224 O O . CYS B 1 128 ? 0.804 -14.633 -1.404 1 98.88 128 CYS B O 1
ATOM 2226 N N . ILE B 1 129 ? 1.85 -12.656 -1.449 1 98.81 129 ILE B N 1
ATOM 2227 C CA . ILE B 1 129 ? 0.617 -11.883 -1.558 1 98.81 129 ILE B CA 1
ATOM 2228 C C . ILE B 1 129 ? 0.363 -11.516 -3.02 1 98.81 129 ILE B C 1
ATOM 2230 O O . ILE B 1 129 ? 1.264 -11.039 -3.711 1 98.81 129 ILE B O 1
ATOM 2234 N N . VAL B 1 130 ? -0.792 -11.828 -3.494 1 98.94 130 VAL B N 1
ATOM 2235 C CA . VAL B 1 130 ? -1.254 -11.461 -4.828 1 98.94 130 VAL B CA 1
ATOM 2236 C C . VAL B 1 130 ? -2.346 -10.406 -4.723 1 98.94 130 VAL B C 1
ATOM 2238 O O . VAL B 1 130 ? -3.396 -10.641 -4.121 1 98.94 130 VAL B O 1
ATOM 2241 N N . VAL B 1 131 ? -2.053 -9.25 -5.266 1 98.62 131 VAL B N 1
ATOM 2242 C CA . VAL B 1 131 ? -2.988 -8.141 -5.105 1 98.62 131 VAL B CA 1
ATOM 2243 C C . VAL B 1 131 ? -3.295 -7.516 -6.465 1 98.62 131 VAL B C 1
ATOM 2245 O O . VAL B 1 131 ? -2.395 -7.34 -7.289 1 98.62 131 VAL B O 1
ATOM 2248 N N . TYR B 1 132 ? -4.582 -7.254 -6.75 1 98.5 132 TYR B N 1
ATOM 2249 C CA . TYR B 1 132 ? -5.027 -6.488 -7.906 1 98.5 132 TYR B CA 1
ATOM 2250 C C . TYR B 1 132 ? -4.98 -4.992 -7.621 1 98.5 132 TYR B C 1
ATOM 2252 O O . TYR B 1 132 ? -5.773 -4.48 -6.824 1 98.5 132 TYR B O 1
ATOM 2260 N N . THR B 1 133 ? -4.203 -4.242 -8.375 1 95.94 133 THR B N 1
ATOM 2261 C CA . THR B 1 133 ? -3.865 -2.908 -7.887 1 95.94 133 THR B CA 1
ATOM 2262 C C . THR B 1 133 ? -4.68 -1.844 -8.617 1 95.94 133 THR B C 1
ATOM 2264 O O . THR B 1 133 ? -4.688 -0.678 -8.219 1 95.94 133 THR B O 1
ATOM 2267 N N . ASN B 1 134 ? -5.367 -2.154 -9.688 1 93.44 134 ASN B N 1
ATOM 2268 C CA . ASN B 1 134 ? -6.25 -1.204 -10.352 1 93.44 134 ASN B CA 1
ATOM 2269 C C . ASN B 1 134 ? -7.703 -1.669 -10.32 1 93.44 134 ASN B C 1
ATOM 2271 O O . ASN B 1 134 ? -8.258 -2.055 -11.344 1 93.44 134 ASN B O 1
ATOM 2275 N N . MET B 1 135 ? -8.344 -1.457 -9.203 1 94.19 135 MET B N 1
ATOM 2276 C CA . MET B 1 135 ? -9.664 -2.002 -8.906 1 94.19 135 MET B CA 1
ATOM 2277 C C . MET B 1 135 ? -10.742 -1.277 -9.703 1 94.19 135 MET B C 1
ATOM 2279 O O . MET B 1 135 ? -11.883 -1.739 -9.773 1 94.19 135 MET B O 1
ATOM 2283 N N . ASP B 1 136 ? -10.383 -0.192 -10.305 1 91.12 136 ASP B N 1
ATOM 2284 C CA . ASP B 1 136 ? -11.352 0.586 -11.07 1 91.12 136 ASP B CA 1
ATOM 2285 C C . ASP B 1 136 ? -11.883 -0.217 -12.258 1 91.12 136 ASP B C 1
ATOM 2287 O O . ASP B 1 136 ? -12.977 0.064 -12.758 1 91.12 136 ASP B O 1
ATOM 2291 N N . ILE B 1 137 ? -11.195 -1.264 -12.711 1 95.75 137 ILE B N 1
ATOM 2292 C CA . ILE B 1 137 ? -11.664 -2.029 -13.859 1 95.75 137 ILE B CA 1
ATOM 2293 C C . ILE B 1 137 ? -12.273 -3.348 -13.391 1 95.75 137 ILE B C 1
ATOM 2295 O O . ILE B 1 137 ? -12.727 -4.156 -14.203 1 95.75 137 ILE B O 1
ATOM 2299 N N . VAL B 1 138 ? -12.25 -3.668 -12.07 1 97.38 138 VAL B N 1
ATOM 2300 C CA . VAL B 1 138 ? -12.695 -4.934 -11.492 1 97.38 138 VAL B CA 1
ATOM 2301 C C . VAL B 1 138 ? -14.117 -4.781 -10.961 1 97.38 138 VAL B C 1
ATOM 2303 O O . VAL B 1 138 ? -14.367 -3.961 -10.078 1 97.38 138 VAL B O 1
ATOM 2306 N N . LYS B 1 139 ? -15.031 -5.535 -11.445 1 97.19 139 LYS B N 1
ATOM 2307 C CA . LYS B 1 139 ? -16.406 -5.555 -10.953 1 97.19 139 LYS B CA 1
ATOM 2308 C C . LYS B 1 139 ? -16.516 -6.375 -9.672 1 97.19 139 LYS B C 1
ATOM 2310 O O . LYS B 1 139 ? -17.156 -5.941 -8.711 1 97.19 139 LYS B O 1
ATOM 2315 N N . SER B 1 140 ? -15.898 -7.523 -9.727 1 97.5 140 SER B N 1
ATOM 2316 C CA . SER B 1 140 ? -15.945 -8.391 -8.555 1 97.5 140 SER B CA 1
ATOM 2317 C C . SER B 1 140 ? -14.867 -9.461 -8.609 1 97.5 140 SER B C 1
ATOM 2319 O O . SER B 1 140 ? -14.305 -9.727 -9.672 1 97.5 140 SER B O 1
ATOM 2321 N N . VAL B 1 141 ? -14.523 -9.969 -7.457 1 98 141 VAL B N 1
ATOM 2322 C CA . VAL B 1 141 ? -13.68 -11.156 -7.344 1 98 141 VAL B CA 1
ATOM 2323 C C . VAL B 1 141 ? -14.391 -12.219 -6.504 1 98 141 VAL B C 1
ATOM 2325 O O . VAL B 1 141 ? -15.109 -11.891 -5.555 1 98 141 VAL B O 1
ATOM 2328 N N . THR B 1 142 ? -14.195 -13.453 -6.82 1 98.06 142 THR B N 1
ATOM 2329 C CA . THR B 1 142 ? -14.812 -14.508 -6.027 1 98.06 142 THR B CA 1
ATOM 2330 C C . THR B 1 142 ? -14.117 -14.648 -4.68 1 98.06 142 THR B C 1
ATOM 2332 O O . THR B 1 142 ? -12.906 -14.414 -4.57 1 98.06 142 THR B O 1
ATOM 2335 N N . PRO B 1 143 ? -14.852 -15.047 -3.645 1 97.56 143 PRO B N 1
ATOM 2336 C CA . PRO B 1 143 ? -14.242 -15.227 -2.322 1 97.56 143 PRO B CA 1
ATOM 2337 C C . PRO B 1 143 ? -13.203 -16.344 -2.297 1 97.56 143 PRO B C 1
ATOM 2339 O O . PRO B 1 143 ? -13.266 -17.281 -3.1 1 97.56 143 PRO B O 1
ATOM 2342 N N . ILE B 1 144 ? -12.234 -16.188 -1.415 1 97.88 144 ILE B N 1
AT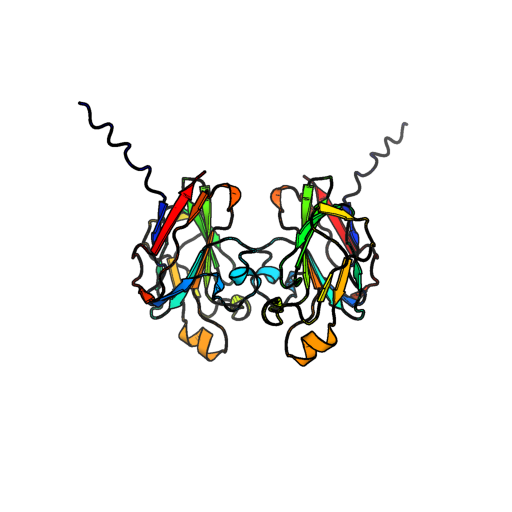OM 2343 C CA . ILE B 1 144 ? -11.195 -17.188 -1.212 1 97.88 144 ILE B CA 1
ATOM 2344 C C . ILE B 1 144 ? -11.672 -18.219 -0.188 1 97.88 144 ILE B C 1
ATOM 2346 O O . ILE B 1 144 ? -12.141 -17.859 0.893 1 97.88 144 ILE B O 1
ATOM 2350 N N . GLU B 1 145 ? -11.57 -19.438 -0.571 1 95.69 145 GLU B N 1
ATOM 2351 C CA . GLU B 1 145 ? -11.734 -20.531 0.38 1 95.69 145 GLU B CA 1
ATOM 2352 C C . GLU B 1 145 ? -10.398 -20.953 0.979 1 95.69 145 GLU B C 1
ATOM 2354 O O . GLU B 1 145 ? -9.508 -21.422 0.263 1 95.69 145 GLU B O 1
ATOM 2359 N N . LYS B 1 146 ? -10.344 -20.828 2.283 1 98.19 146 LYS B N 1
ATOM 2360 C CA . LYS B 1 146 ? -9.086 -21.172 2.939 1 98.19 146 LYS B CA 1
ATOM 2361 C C . LYS B 1 146 ? -8.781 -22.656 2.781 1 98.19 146 LYS B C 1
ATOM 2363 O O . LYS B 1 146 ? -9.695 -23.484 2.748 1 98.19 146 LYS B O 1
ATOM 2368 N N . GLY B 1 147 ? -7.441 -22.984 2.719 1 98.25 147 GLY B N 1
ATOM 2369 C CA . GLY B 1 147 ? -6.992 -24.359 2.619 1 98.25 147 GLY B CA 1
ATOM 2370 C C . GLY B 1 147 ? -5.723 -24.516 1.807 1 98.25 147 GLY B C 1
ATOM 2371 O O . GLY B 1 147 ? -5.145 -23.531 1.352 1 98.25 147 GLY B O 1
ATOM 2372 N N . ALA B 1 148 ? -5.348 -25.797 1.667 1 98.69 148 ALA B N 1
ATOM 2373 C CA . ALA B 1 148 ? -4.16 -26.109 0.882 1 98.69 148 ALA B CA 1
ATOM 2374 C C . ALA B 1 148 ? -4.422 -25.938 -0.61 1 98.69 148 ALA B C 1
ATOM 2376 O O . ALA B 1 148 ? -5.488 -26.312 -1.106 1 98.69 148 ALA B O 1
ATOM 2377 N N . VAL B 1 149 ? -3.457 -25.359 -1.296 1 98.81 149 VAL B N 1
ATOM 2378 C CA . VAL B 1 149 ? -3.533 -25.234 -2.748 1 98.81 149 VAL B CA 1
ATOM 2379 C C . VAL B 1 149 ? -2.201 -25.641 -3.371 1 98.81 149 VAL B C 1
ATOM 2381 O O . VAL B 1 149 ? -1.16 -25.594 -2.711 1 98.81 149 VAL B O 1
ATOM 2384 N N . GLU B 1 150 ? -2.256 -26.047 -4.641 1 98.62 150 GLU B N 1
ATOM 2385 C CA . GLU B 1 150 ? -1.078 -26.266 -5.477 1 98.62 150 GLU B CA 1
ATOM 2386 C C . GLU B 1 150 ? -0.897 -25.125 -6.473 1 98.62 150 GLU B C 1
ATOM 2388 O O . GLU B 1 150 ? -1.876 -24.531 -6.926 1 98.62 150 GLU B O 1
ATOM 2393 N N . HIS B 1 151 ? 0.34 -24.922 -6.648 1 97.75 151 HIS B N 1
ATOM 2394 C CA . HIS B 1 151 ? 0.565 -23.906 -7.66 1 97.75 151 HIS B CA 1
ATOM 2395 C C . HIS B 1 151 ? -0.237 -24.188 -8.922 1 97.75 151 HIS B C 1
ATOM 2397 O O . HIS B 1 151 ? -0.496 -25.359 -9.25 1 97.75 151 HIS B O 1
ATOM 2403 N N . SER B 1 152 ? -0.676 -23.094 -9.641 1 97.94 152 SER B N 1
ATOM 2404 C CA . SER B 1 152 ? -1.318 -23.141 -10.945 1 97.94 152 SER B CA 1
ATOM 2405 C C . SER B 1 152 ? -2.736 -23.688 -10.844 1 97.94 152 SER B C 1
ATOM 2407 O O . SER B 1 152 ? -3.41 -23.875 -11.859 1 97.94 152 SER B O 1
ATOM 2409 N N . GLN B 1 153 ? -3.174 -24 -9.625 1 97.81 153 GLN B N 1
ATOM 2410 C CA . GLN B 1 153 ? -4.582 -24.266 -9.344 1 97.81 153 GLN B CA 1
ATOM 2411 C C . GLN B 1 153 ? -5.398 -22.984 -9.352 1 97.81 153 GLN B C 1
ATOM 2413 O O . GLN B 1 153 ? -4.973 -21.969 -8.797 1 97.81 153 GLN B O 1
ATOM 2418 N N . THR B 1 154 ? -6.605 -23.031 -10.031 1 98.38 154 THR B N 1
ATOM 2419 C CA . THR B 1 154 ? -7.461 -21.844 -10 1 98.38 154 THR B CA 1
ATOM 2420 C C . THR B 1 154 ? -7.926 -21.562 -8.57 1 98.38 154 THR B C 1
ATOM 2422 O O . THR B 1 154 ? -8.445 -22.453 -7.891 1 98.38 154 THR B O 1
ATOM 2425 N N . VAL B 1 155 ? -7.738 -20.312 -8.117 1 98.62 155 VAL B N 1
ATOM 2426 C CA . VAL B 1 155 ? -8.094 -20.016 -6.734 1 98.62 155 VAL B CA 1
ATOM 2427 C C . VAL B 1 155 ? -9.055 -18.844 -6.684 1 98.62 155 VAL B C 1
ATOM 2429 O O . VAL B 1 155 ? -9.711 -18.609 -5.664 1 98.62 155 VAL B O 1
ATOM 2432 N N . GLN B 1 156 ? -9.164 -18.062 -7.684 1 98.31 156 GLN B N 1
ATOM 2433 C CA . GLN B 1 156 ? -10.039 -16.891 -7.719 1 98.31 156 GLN B CA 1
ATOM 2434 C C . GLN B 1 156 ? -10.414 -16.531 -9.148 1 98.31 156 GLN B C 1
ATOM 2436 O O . GLN B 1 156 ? -9.695 -16.875 -10.094 1 98.31 156 GLN B O 1
ATOM 2441 N N . THR B 1 157 ? -11.539 -15.93 -9.375 1 98.31 157 THR B N 1
ATOM 2442 C CA . THR B 1 157 ? -11.984 -15.391 -10.656 1 98.31 157 THR B CA 1
ATOM 2443 C C . THR B 1 157 ? -12.258 -13.891 -10.539 1 98.31 157 THR B C 1
ATOM 2445 O O . THR B 1 157 ? -12.898 -13.438 -9.594 1 98.31 157 THR B O 1
ATOM 2448 N N . VAL B 1 158 ? -11.758 -13.133 -11.461 1 98.44 158 VAL B N 1
ATOM 2449 C CA . VAL B 1 158 ? -11.945 -11.688 -11.523 1 98.44 158 VAL B CA 1
ATOM 2450 C C . VAL B 1 158 ? -12.938 -11.344 -12.625 1 98.44 158 VAL B C 1
ATOM 2452 O O . VAL B 1 158 ? -12.742 -11.719 -13.789 1 98.44 158 VAL B O 1
ATOM 2455 N N . GLU B 1 159 ? -13.969 -10.711 -12.266 1 97.81 159 GLU B N 1
ATOM 2456 C CA . GLU B 1 159 ? -14.906 -10.156 -13.242 1 97.81 159 GLU B CA 1
ATOM 2457 C C . GLU B 1 159 ? -14.633 -8.672 -13.492 1 97.81 159 GLU B C 1
ATOM 2459 O O . GLU B 1 159 ? -14.375 -7.918 -12.547 1 97.81 159 GLU B O 1
ATOM 2464 N N . PHE B 1 160 ? -14.773 -8.344 -14.758 1 96.62 160 PHE B N 1
ATOM 2465 C CA . PHE B 1 160 ? -14.469 -6.973 -15.133 1 96.62 160 PHE B CA 1
ATOM 2466 C C . PHE B 1 160 ? -15.742 -6.156 -15.305 1 96.62 160 PHE B C 1
ATOM 2468 O O . PHE B 1 160 ? -16.828 -6.719 -15.5 1 96.62 160 PHE B O 1
ATOM 2475 N N . ASN B 1 161 ? -15.648 -4.82 -15.211 1 93.81 161 ASN B N 1
ATOM 2476 C CA . ASN B 1 161 ? -16.766 -3.893 -15.414 1 93.81 161 ASN B CA 1
ATOM 2477 C C . ASN B 1 161 ? -17.266 -3.926 -16.859 1 93.81 161 ASN B C 1
ATOM 2479 O O . ASN B 1 161 ? -16.5 -4.211 -17.781 1 93.81 161 ASN B O 1
#

Sequence (322 aa):
MFNFFKKKNKGLEVVAVVDGDIMPITDVKDDVFSTKMLGDGFAIKPKDSHIYAPVDGTITTLFPTKHAIGIKTEKGLEILIHLGLDTVELEGAPFTVDVKQGDQVKKGQPLATMDFELITDKGYDDSCIVVYTNMDIVKSVTPIEKGAVEHSQTVQTVEFNMFNFFKKKNKGLEVVAVVDGDIMPITDVKDDVFSTKMLGDGFAIKPKDSHIYAPVDGTITTLFPTKHAIGIKTEKGLEILIHLGLDTVELEGAPFTVDVKQGDQVKKGQPLATMDFELITDKGYDDSCIVVYTNMDIVKSVTPIEKGAVEHSQTVQTVEFN

Organism: Lactobacillus acidophilus (strain ATCC 700396 / NCK56 / N2 / NCFM) (NCBI:txid272621)

Secondary structure (DSSP, 8-state):
-----------EEEE-SSSEEEEEGGGSSSHHHHTTSS-EEEEEEESSSEEE-SSSEEEEEE-TT--EEEEE-TT--EEEEEEEESGGGGTTTTEEE---TT-EE-TT-EEEEE-HHHHHHTT-EEEEEEEE--GGGEEEEPPPPPEEE-TT-EEEEEEE-/-----------EEEE-SSSEEEEEGGGSSSHHHHTTSS-EEEEEEESSSEEE-SSSEEEEEE-TT--EEEEE-TT--EEEEEEEESGGGGTTTTEEE---TT-EE-TT-EEEEE-HHHHHHTT-EEEEEEEE--GGGEEEEPPPPPEEE-TT-EEEEEEE-

Foldseek 3Di:
DPPPPVPPPFFFFFWAFAWAKKAWQLPDPDDCRNVQVQAGFIKGQHPFFWTWGRAWFFFADADQLRQKTWGAHPVGWIKMWGFFDPCVVVSNVQKDADDDGGDTHHQGHTGITGPLVVQVVVPTGGMTIMGGRCCVFWPDKDDFDTDTDHTSHGGMGTDTD/DPPPVVPPPFFFFFWAQAWAKKAWQLPDPDDCRNVQVQAGFIKGDHPFFWTWGRAWFFFADADQLRQKTWGAHPVGWIKMWGFFDPCVVVSNVFKDADDDGGDTDHQGHTGITGPLVVQVVVPTGGMTIMGGRCCVFWPDKDDFDTDTDHTSHGGMGTDTD

Radius of gyration: 21.33 Å; Cα contacts (8 Å, |Δi|>4): 806; chains: 2; bounding box: 56×72×54 Å

Nearest PDB structures (foldseek):
  1gpr-assembly1_A-2  TM=9.424E-01  e=4.859E-16  Bacillus subtilis
  3our-assembly3_F  TM=9.540E-01  e=2.805E-15  Vibrio vulnificus CMCP6
  4jbw-assembly1_M  TM=9.366E-01  e=5.716E-15  Escherichia coli K-12
  2gpr-assembly1_A  TM=9.206E-01  e=6.378E-15  Mycoplasma capricolum
  1gla-assembly1_F  TM=8.931E-01  e=2.799E-14  Escherichia coli